Protein AF-0000000084586071 (afdb_homodimer)

Sequence (370 aa):
MITDKKERVIEAAALSFSQFGFKATTMASVAKIAKVAKGTIYTFFDSKESLFSTILERTMRQLQQAADTAIQEEAAFHENIQAMLDAILGFRENHQLLIKMGQEAKELGTAEVLEILTQVERQILDYIKSVIMKEKAKGIDTKHDPELLAFLVYKTYIALISDWERQHEPLPKETISEIIRAQIQMITDKKERVIEAAALSFSQFGFKATTMASVAKIAKVAKGTIYTFFDSKESLFSTILERTMRQLQQAADTAIQEEAAFHENIQAMLDAILGFRENHQLLIKMGQEAKELGTAEVLEILTQVERQILDYIKSVIMKEKAKGIDTKHDPELLAFLVYKTYIALISDWERQHEPLPKETISEIIRAQIQ

pLDDT: mean 92.89, std 6.73, range [46.28, 97.88]

Structure (mmCIF, N/CA/C/O backbone):
data_AF-0000000084586071-model_v1
#
loop_
_entity.id
_entity.type
_entity.pdbx_description
1 polymer 'DNA-binding transcriptional regulator, AcrR family'
#
loop_
_atom_site.group_PDB
_atom_site.id
_atom_site.type_symbol
_atom_site.label_atom_id
_atom_site.label_alt_id
_atom_site.label_comp_id
_atom_site.label_asym_id
_atom_site.label_entity_id
_atom_site.label_seq_id
_atom_site.pdbx_PDB_ins_code
_atom_site.Cartn_x
_atom_site.Cartn_y
_atom_site.Cartn_z
_atom_site.occupancy
_atom_site.B_iso_or_equiv
_atom_site.auth_seq_id
_atom_site.auth_comp_id
_atom_site.auth_asym_id
_atom_site.auth_atom_id
_atom_site.pdbx_PDB_model_num
ATOM 1 N N . MET A 1 1 ? 9.141 41.75 15.289 1 46.44 1 MET A N 1
ATOM 2 C CA . MET A 1 1 ? 10.539 41.562 14.914 1 46.44 1 MET A CA 1
ATOM 3 C C . MET A 1 1 ? 10.938 40.094 15.07 1 46.44 1 MET A C 1
ATOM 5 O O . MET A 1 1 ? 11.5 39.5 14.156 1 46.44 1 MET A O 1
ATOM 9 N N . ILE A 1 2 ? 10.898 39.469 16.359 1 49.47 2 ILE A N 1
ATOM 10 C CA . ILE A 1 2 ? 11.25 38.125 16.766 1 49.47 2 ILE A CA 1
ATOM 11 C C . ILE A 1 2 ? 10.305 37.125 16.109 1 49.47 2 ILE A C 1
ATOM 13 O O . ILE A 1 2 ? 10.742 36.094 15.586 1 49.47 2 ILE A O 1
ATOM 17 N N . THR A 1 3 ? 9.031 37.469 16.062 1 62.53 3 THR A N 1
ATOM 18 C CA . THR A 1 3 ? 7.98 36.656 15.461 1 62.53 3 THR A CA 1
ATOM 19 C C . THR A 1 3 ? 8.211 36.5 13.961 1 62.53 3 THR A C 1
ATOM 21 O O . THR A 1 3 ? 8.031 35.438 13.398 1 62.53 3 THR A O 1
ATOM 24 N N . ASP A 1 4 ? 9.039 37.406 13.539 1 84.56 4 ASP A N 1
ATOM 25 C CA . ASP A 1 4 ? 9.297 37.469 12.109 1 84.56 4 ASP A CA 1
ATOM 26 C C . ASP A 1 4 ? 10.43 36.531 11.695 1 84.56 4 ASP A C 1
ATOM 28 O O . ASP A 1 4 ? 10.32 35.844 10.688 1 84.56 4 ASP A O 1
ATOM 32 N N . LYS A 1 5 ? 11.43 36.406 12.766 1 90.94 5 LYS A N 1
ATOM 33 C CA . LYS A 1 5 ? 12.578 35.562 12.453 1 90.94 5 LYS A CA 1
ATOM 34 C C . LYS A 1 5 ? 12.211 34.062 12.523 1 90.94 5 LYS A C 1
ATOM 36 O O . LYS A 1 5 ? 12.633 33.281 11.68 1 90.94 5 LYS A O 1
ATOM 41 N N . LYS A 1 6 ? 11.391 33.812 13.562 1 94.75 6 LYS A N 1
ATOM 42 C CA . LYS A 1 6 ? 10.953 32.438 13.727 1 94.75 6 LYS A CA 1
ATOM 43 C C . LYS A 1 6 ? 10.188 31.938 12.508 1 94.75 6 LYS A C 1
ATOM 45 O O . LYS A 1 6 ? 10.422 30.828 12.016 1 94.75 6 LYS A O 1
ATOM 50 N N . GLU A 1 7 ? 9.336 32.781 12.07 1 95.69 7 GLU A N 1
ATOM 51 C CA . GLU A 1 7 ? 8.531 32.438 10.898 1 95.69 7 GLU A CA 1
ATOM 52 C C . GLU A 1 7 ? 9.398 32.281 9.656 1 95.69 7 GLU A C 1
ATOM 54 O O . GLU A 1 7 ? 9.164 31.422 8.82 1 95.69 7 GLU A O 1
ATOM 59 N N . ARG A 1 8 ? 10.375 33.125 9.539 1 95 8 ARG A N 1
ATOM 60 C CA . ARG A 1 8 ? 11.305 33.031 8.414 1 95 8 ARG A CA 1
ATOM 61 C C . ARG A 1 8 ? 12.055 31.703 8.438 1 95 8 ARG A C 1
ATOM 63 O O . ARG A 1 8 ? 12.281 31.094 7.391 1 95 8 ARG A O 1
ATOM 70 N N . VAL A 1 9 ? 12.445 31.344 9.641 1 96.56 9 VAL A N 1
ATOM 71 C CA . VAL A 1 9 ? 13.148 30.078 9.805 1 96.56 9 VAL A CA 1
ATOM 72 C C . VAL A 1 9 ? 12.234 28.922 9.398 1 96.56 9 VAL A C 1
ATOM 74 O O . VAL A 1 9 ? 12.648 28.016 8.664 1 96.56 9 VAL A O 1
ATOM 77 N N . ILE A 1 10 ? 11.016 29 9.844 1 97.12 10 ILE A N 1
ATOM 78 C CA . ILE A 1 10 ? 10.055 27.938 9.555 1 97.12 10 ILE A CA 1
ATOM 79 C C . ILE A 1 10 ? 9.812 27.859 8.047 1 97.12 10 ILE A C 1
ATOM 81 O O . ILE A 1 10 ? 9.828 26.766 7.473 1 97.12 10 ILE A O 1
ATOM 85 N N . GLU A 1 11 ? 9.664 28.953 7.402 1 96.62 11 GLU A N 1
ATOM 86 C CA . GLU A 1 11 ? 9.406 29 5.965 1 96.62 11 GLU A CA 1
ATOM 87 C C . GLU A 1 11 ? 10.609 28.484 5.176 1 96.62 11 GLU A C 1
ATOM 89 O O . GLU A 1 11 ? 10.445 27.734 4.207 1 96.62 11 GLU A O 1
ATOM 94 N N . ALA A 1 12 ? 11.758 28.891 5.582 1 96.81 12 ALA A N 1
ATOM 95 C CA . ALA A 1 12 ? 12.984 28.422 4.934 1 96.81 12 ALA A CA 1
ATOM 96 C C . ALA A 1 12 ? 13.156 26.922 5.086 1 96.81 12 ALA A C 1
ATOM 98 O O . ALA A 1 12 ? 13.539 26.234 4.137 1 96.81 12 ALA A O 1
ATOM 99 N N . ALA A 1 13 ? 12.906 26.453 6.273 1 97.75 13 ALA A N 1
ATOM 100 C CA . ALA A 1 13 ? 13.023 25.016 6.539 1 97.75 13 ALA A CA 1
ATOM 101 C C . ALA A 1 13 ? 12.008 24.219 5.723 1 97.75 13 ALA A C 1
ATOM 103 O O . ALA A 1 13 ? 12.344 23.172 5.16 1 97.75 13 ALA A O 1
ATOM 104 N N . ALA A 1 14 ? 10.773 24.719 5.699 1 97.44 14 ALA A N 1
ATOM 105 C CA . ALA A 1 14 ? 9.734 24.047 4.914 1 97.44 14 ALA A CA 1
ATOM 106 C C . ALA A 1 14 ? 10.156 23.922 3.453 1 97.44 14 ALA A C 1
ATOM 108 O O . ALA A 1 14 ? 9.969 22.859 2.844 1 97.44 14 ALA A O 1
ATOM 109 N N . LEU A 1 15 ? 10.727 24.938 2.945 1 96.56 15 LEU A N 1
ATOM 110 C CA . LEU A 1 15 ? 11.234 24.922 1.576 1 96.56 15 LEU A CA 1
ATOM 111 C C . LEU A 1 15 ? 12.352 23.891 1.42 1 96.56 15 LEU A C 1
ATOM 113 O O . LEU A 1 15 ? 12.344 23.094 0.474 1 96.56 15 LEU A O 1
ATOM 117 N N . SER A 1 16 ? 13.266 23.906 2.316 1 97.31 16 SER A N 1
ATOM 118 C CA . SER A 1 16 ? 14.414 23 2.258 1 97.31 16 SER A CA 1
ATOM 119 C C . SER A 1 16 ? 13.969 21.547 2.34 1 97.31 16 SER A C 1
ATOM 121 O O . SER A 1 16 ? 14.359 20.719 1.512 1 97.31 16 SER A O 1
ATOM 123 N N . PHE A 1 17 ? 13.086 21.234 3.279 1 97.38 17 PHE A N 1
ATOM 124 C CA . PHE A 1 17 ? 12.57 19.875 3.439 1 97.38 17 PHE A CA 1
ATOM 125 C C . PHE A 1 17 ? 11.812 19.438 2.193 1 97.38 17 PHE A C 1
ATOM 127 O O . PHE A 1 17 ? 11.891 18.266 1.795 1 97.38 17 PHE A O 1
ATOM 134 N N . SER A 1 18 ? 11.117 20.344 1.614 1 96.88 18 SER A N 1
ATOM 135 C CA . SER A 1 18 ? 10.305 20 0.444 1 96.88 18 SER A CA 1
ATOM 136 C C . SER A 1 18 ? 11.18 19.797 -0.788 1 96.88 18 SER A C 1
ATOM 138 O O . SER A 1 18 ? 10.836 19.016 -1.675 1 96.88 18 SER A O 1
ATOM 140 N N . GLN A 1 19 ? 12.297 20.391 -0.814 1 95.25 19 GLN A N 1
ATOM 141 C CA . GLN A 1 19 ? 13.164 20.344 -1.988 1 95.25 19 GLN A CA 1
ATOM 142 C C . GLN A 1 19 ? 14.203 19.234 -1.852 1 95.25 19 GLN A C 1
ATOM 144 O O . GLN A 1 19 ? 14.461 18.5 -2.807 1 95.25 19 GLN A O 1
ATOM 149 N N . PHE A 1 20 ? 14.711 19.094 -0.642 1 94.81 20 PHE A N 1
ATOM 150 C CA . PHE A 1 20 ? 15.891 18.25 -0.506 1 94.81 20 PHE A CA 1
ATOM 151 C C . PHE A 1 20 ? 15.578 17.016 0.35 1 94.81 20 PHE A C 1
ATOM 153 O O . PHE A 1 20 ? 16.344 16.062 0.361 1 94.81 20 PHE A O 1
ATOM 160 N N . GLY A 1 21 ? 14.484 17.109 1.02 1 95.69 21 GLY A N 1
ATOM 161 C CA . GLY A 1 21 ? 14.148 16 1.892 1 95.69 21 GLY A CA 1
ATOM 162 C C . GLY A 1 21 ? 14.633 16.188 3.316 1 95.69 21 GLY A C 1
ATOM 163 O O . GLY A 1 21 ? 15.328 17.156 3.615 1 95.69 21 GLY A O 1
ATOM 164 N N . PHE A 1 22 ? 14.258 15.289 4.16 1 95.94 22 PHE A N 1
ATOM 165 C CA . PHE A 1 22 ? 14.594 15.367 5.578 1 95.94 22 PHE A CA 1
ATOM 166 C C . PHE A 1 22 ? 16.078 15.133 5.793 1 95.94 22 PHE A C 1
ATOM 168 O O . PHE A 1 22 ? 16.734 15.875 6.531 1 95.94 22 PHE A O 1
ATOM 175 N N . LYS A 1 23 ? 16.594 14.102 5.195 1 93.94 23 LYS A N 1
ATOM 176 C CA . LYS A 1 23 ? 17.969 13.688 5.43 1 93.94 23 LYS A CA 1
ATOM 177 C C . LYS A 1 23 ? 18.953 14.758 4.953 1 93.94 23 LYS A C 1
ATOM 179 O O . LYS A 1 23 ? 19.891 15.102 5.668 1 93.94 23 LYS A O 1
ATOM 184 N N . ALA A 1 24 ? 18.75 15.281 3.828 1 94.75 24 ALA A N 1
ATOM 185 C CA . ALA A 1 24 ? 19.719 16.188 3.189 1 94.75 24 ALA A CA 1
ATOM 186 C C . ALA A 1 24 ? 19.625 17.594 3.781 1 94.75 24 ALA A C 1
ATOM 188 O O . ALA A 1 24 ? 20.562 18.375 3.648 1 94.75 24 ALA A O 1
ATOM 189 N N . THR A 1 25 ? 18.562 17.875 4.359 1 97 25 THR A N 1
ATOM 190 C CA . THR A 1 25 ? 18.406 19.203 4.953 1 97 25 THR A CA 1
ATOM 191 C C . THR A 1 25 ? 19.188 19.312 6.254 1 97 25 THR A C 1
ATOM 193 O O . THR A 1 25 ? 19.172 18.391 7.074 1 97 25 THR A O 1
ATOM 196 N N . THR A 1 26 ? 19.906 20.438 6.434 1 96.06 26 THR A N 1
ATOM 197 C CA . THR A 1 26 ? 20.656 20.703 7.66 1 96.06 26 THR A CA 1
ATOM 198 C C . THR A 1 26 ? 20.25 22.031 8.273 1 96.06 26 THR A C 1
ATOM 200 O O . THR A 1 26 ? 19.75 22.922 7.57 1 96.06 26 THR A O 1
ATOM 203 N N . MET A 1 27 ? 20.562 22.141 9.578 1 96.69 27 MET A N 1
ATOM 204 C CA . MET A 1 27 ? 20.281 23.406 10.25 1 96.69 27 MET A CA 1
ATOM 205 C C . MET A 1 27 ? 21.109 24.531 9.656 1 96.69 27 MET A C 1
ATOM 207 O O . MET A 1 27 ? 20.641 25.672 9.547 1 96.69 27 MET A O 1
ATOM 211 N N . ALA A 1 28 ? 22.297 24.234 9.234 1 95.75 28 ALA A N 1
ATOM 212 C CA . ALA A 1 28 ? 23.188 25.219 8.625 1 95.75 28 ALA A CA 1
ATOM 213 C C . ALA A 1 28 ? 22.609 25.734 7.312 1 95.75 28 ALA A C 1
ATOM 215 O O . ALA A 1 28 ? 22.594 26.938 7.062 1 95.75 28 ALA A O 1
ATOM 216 N N . SER A 1 29 ? 22.109 24.859 6.496 1 95.88 29 SER A N 1
ATOM 217 C CA . SER A 1 29 ? 21.531 25.25 5.215 1 95.88 29 SER A CA 1
ATOM 218 C C . SER A 1 29 ? 20.266 26.078 5.402 1 95.88 29 SER A C 1
ATOM 220 O O . SER A 1 29 ? 20.016 27.031 4.66 1 95.88 29 SER A O 1
ATOM 222 N N . VAL A 1 30 ? 19.469 25.703 6.379 1 97.38 30 VAL A N 1
ATOM 223 C CA . VAL A 1 30 ? 18.25 26.422 6.684 1 97.38 30 VAL A CA 1
ATOM 224 C C . VAL A 1 30 ? 18.578 27.844 7.137 1 97.38 30 VAL A C 1
ATOM 226 O O . VAL A 1 30 ? 17.938 28.797 6.719 1 97.38 30 VAL A O 1
ATOM 229 N N . ALA A 1 31 ? 19.594 27.938 7.945 1 96.31 31 ALA A N 1
ATOM 230 C CA . ALA A 1 31 ? 20.031 29.25 8.422 1 96.31 31 ALA A CA 1
ATOM 231 C C . ALA A 1 31 ? 20.422 30.156 7.25 1 96.31 31 ALA A C 1
ATOM 233 O O . ALA A 1 31 ? 20.047 31.328 7.211 1 96.31 31 ALA A O 1
ATOM 234 N N . LYS A 1 32 ? 21.109 29.594 6.34 1 95.88 32 LYS A N 1
ATOM 235 C CA . LYS A 1 32 ? 21.547 30.328 5.156 1 95.88 32 LYS A CA 1
ATOM 236 C C . LYS A 1 32 ? 20.359 30.812 4.332 1 95.88 32 LYS A C 1
ATOM 238 O O . LYS A 1 32 ? 20.297 31.984 3.945 1 95.88 32 LYS A O 1
ATOM 243 N N . ILE A 1 33 ? 19.391 30 4.145 1 94.75 33 ILE A N 1
ATOM 244 C CA . ILE A 1 33 ? 18.219 30.328 3.34 1 94.75 33 ILE A CA 1
ATOM 245 C C . ILE A 1 33 ? 17.391 31.391 4.047 1 94.75 33 ILE A C 1
ATOM 247 O O . ILE A 1 33 ? 16.844 32.281 3.4 1 94.75 33 ILE A O 1
ATOM 251 N N . ALA A 1 34 ? 17.297 31.25 5.352 1 95.5 34 ALA A N 1
ATOM 252 C CA . ALA A 1 34 ? 16.5 32.156 6.156 1 95.5 34 ALA A CA 1
ATOM 253 C C . ALA A 1 34 ? 17.234 33.469 6.395 1 95.5 34 ALA A C 1
ATOM 255 O O . ALA A 1 34 ? 16.672 34.438 6.938 1 95.5 34 ALA A O 1
ATOM 256 N N . LYS A 1 35 ? 18.516 33.5 6.051 1 94.62 35 LYS A N 1
ATOM 257 C CA . LYS A 1 35 ? 19.359 34.688 6.242 1 94.62 35 LYS A CA 1
ATOM 258 C C . LYS A 1 35 ? 19.453 35.062 7.719 1 94.62 35 LYS A C 1
ATOM 260 O O . LYS A 1 35 ? 19.266 36.219 8.078 1 94.62 35 LYS A O 1
ATOM 265 N N . VAL A 1 36 ? 19.672 34.062 8.539 1 94.38 36 VAL A N 1
ATOM 266 C CA . VAL A 1 36 ? 19.922 34.25 9.969 1 94.38 36 VAL A CA 1
ATOM 267 C C . VAL A 1 36 ? 21.172 33.5 10.383 1 94.38 36 VAL A C 1
ATOM 269 O O . VAL A 1 36 ? 21.672 32.625 9.648 1 94.38 36 VAL A O 1
ATOM 272 N N . ALA A 1 37 ? 21.703 33.938 11.547 1 92 37 ALA A N 1
ATOM 273 C CA . ALA A 1 37 ? 22.828 33.188 12.109 1 92 37 ALA A CA 1
ATOM 274 C C . ALA A 1 37 ? 22.391 31.797 12.586 1 92 37 ALA A C 1
ATOM 276 O O . ALA A 1 37 ? 21.25 31.625 13.031 1 92 37 ALA A O 1
ATOM 277 N N . LYS A 1 38 ? 23.281 30.844 12.477 1 91.5 38 LYS A N 1
ATOM 278 C CA . LYS A 1 38 ? 23 29.484 12.922 1 91.5 38 LYS A CA 1
ATOM 279 C C . LYS A 1 38 ? 22.531 29.469 14.375 1 91.5 38 LYS A C 1
ATOM 281 O O . LYS A 1 38 ? 21.594 28.75 14.719 1 91.5 38 LYS A O 1
ATOM 286 N N . GLY A 1 39 ? 23.156 30.234 15.219 1 92.62 39 GLY A N 1
ATOM 287 C CA . GLY A 1 39 ? 22.797 30.312 16.625 1 92.62 39 GLY A CA 1
ATOM 288 C C . GLY A 1 39 ? 21.375 30.781 16.844 1 92.62 39 GLY A C 1
ATOM 289 O O . GLY A 1 39 ? 20.719 30.328 17.797 1 92.62 39 GLY A O 1
ATOM 290 N N . THR A 1 40 ? 20.938 31.594 15.953 1 92.62 40 THR A N 1
ATOM 291 C CA . THR A 1 40 ? 19.578 32.125 16.047 1 92.62 40 THR A CA 1
ATOM 292 C C . THR A 1 40 ? 18.547 31.016 15.875 1 92.62 40 THR A C 1
ATOM 294 O O . THR A 1 40 ? 17.547 30.984 16.594 1 92.62 40 THR A O 1
ATOM 297 N N . ILE A 1 41 ? 18.734 30.062 14.953 1 94.5 41 ILE A N 1
ATOM 298 C CA . ILE A 1 41 ? 17.812 28.969 14.734 1 94.5 41 ILE A CA 1
ATOM 299 C C . ILE A 1 41 ? 17.672 28.141 16.016 1 94.5 41 ILE A C 1
ATOM 301 O O . ILE A 1 41 ? 16.578 27.734 16.375 1 94.5 41 ILE A O 1
ATOM 305 N N . TYR A 1 42 ? 18.766 28.031 16.734 1 94.62 42 TYR A N 1
ATOM 306 C CA . TYR A 1 42 ? 18.812 27.156 17.906 1 94.62 42 TYR A CA 1
ATOM 307 C C . TYR A 1 42 ? 18.125 27.828 19.094 1 94.62 42 TYR A C 1
ATOM 309 O O . TYR A 1 42 ? 17.828 27.156 20.094 1 94.62 42 TYR A O 1
ATOM 317 N N . THR A 1 43 ? 17.906 29.109 19.016 1 94.69 43 THR A N 1
ATOM 318 C CA . THR A 1 43 ? 17.125 29.781 20.047 1 94.69 43 THR A CA 1
ATOM 319 C C . THR A 1 43 ? 15.648 29.375 19.953 1 94.69 43 THR A C 1
ATOM 321 O O . THR A 1 43 ? 14.914 29.453 20.938 1 94.69 43 THR A O 1
ATOM 324 N N . PHE A 1 44 ? 15.242 28.953 18.75 1 94.94 44 PHE A N 1
ATOM 325 C CA . PHE A 1 44 ? 13.844 28.609 18.531 1 94.94 44 PHE A CA 1
ATOM 326 C C . PHE A 1 44 ? 13.648 27.094 18.531 1 94.94 44 PHE A C 1
ATOM 328 O O . PHE A 1 44 ? 12.633 26.594 19.016 1 94.94 44 PHE A O 1
ATOM 335 N N . PHE A 1 45 ? 14.656 26.391 17.906 1 96.56 45 PHE A N 1
ATOM 336 C CA . PHE A 1 45 ? 14.547 24.953 17.719 1 96.56 45 PHE A CA 1
ATOM 337 C C . PHE A 1 45 ? 15.828 24.25 18.141 1 96.56 45 PHE A C 1
ATOM 339 O O . PHE A 1 45 ? 16.906 24.562 17.641 1 96.56 45 PHE A O 1
ATOM 346 N N . ASP A 1 46 ? 15.656 23.219 18.891 1 94.56 46 ASP A N 1
ATOM 347 C CA . ASP A 1 46 ? 16.812 22.547 19.469 1 94.56 46 ASP A CA 1
ATOM 348 C C . ASP A 1 46 ? 17.422 21.547 18.484 1 94.56 46 ASP A C 1
ATOM 350 O O . ASP A 1 46 ? 18.562 21.125 18.656 1 94.56 46 ASP A O 1
ATOM 354 N N . SER A 1 47 ? 16.594 21.219 17.531 1 95.62 47 SER A N 1
ATOM 355 C CA . SER A 1 47 ? 17.062 20.203 16.609 1 95.62 47 SER A CA 1
ATOM 356 C C . SER A 1 47 ? 16.328 20.281 15.273 1 95.62 47 SER A C 1
ATOM 358 O O . SER A 1 47 ? 15.281 20.922 15.18 1 95.62 47 SER A O 1
ATOM 360 N N . LYS A 1 48 ? 16.875 19.641 14.305 1 95.81 48 LYS A N 1
ATOM 361 C CA . LYS A 1 48 ? 16.234 19.5 13 1 95.81 48 LYS A CA 1
ATOM 362 C C . LYS A 1 48 ? 14.867 18.828 13.133 1 95.81 48 LYS A C 1
ATOM 364 O O . LYS A 1 48 ? 13.906 19.219 12.477 1 95.81 48 LYS A O 1
ATOM 369 N N . GLU A 1 49 ? 14.781 17.906 14.078 1 95.94 49 GLU A N 1
ATOM 370 C CA . GLU A 1 49 ? 13.562 17.141 14.297 1 95.94 49 GLU A CA 1
ATOM 371 C C . GLU A 1 49 ? 12.453 18.016 14.867 1 95.94 49 GLU A C 1
ATOM 373 O O . GLU A 1 49 ? 11.297 17.906 14.445 1 95.94 49 GLU A O 1
ATOM 378 N N . SER A 1 50 ? 12.82 18.781 15.766 1 96.75 50 SER A N 1
ATOM 379 C CA . SER A 1 50 ? 11.828 19.672 16.359 1 96.75 50 SER A CA 1
ATOM 380 C C . SER A 1 50 ? 11.312 20.688 15.328 1 96.75 50 SER A C 1
ATOM 382 O O . SER A 1 50 ? 10.117 21 15.297 1 96.75 50 SER A O 1
ATOM 384 N N . LEU A 1 51 ? 12.281 21.219 14.57 1 97.19 51 LEU A N 1
ATOM 385 C CA . LEU A 1 51 ? 11.914 22.141 13.492 1 97.19 51 LEU A CA 1
ATOM 386 C C . LEU A 1 51 ? 11 21.438 12.484 1 97.19 51 LEU A C 1
ATOM 388 O O . LEU A 1 51 ? 9.953 21.984 12.109 1 97.19 51 LEU A O 1
ATOM 392 N N . PHE A 1 52 ? 11.289 20.266 12.148 1 97.69 52 PHE A N 1
ATOM 393 C CA . PHE A 1 52 ? 10.492 19.5 11.211 1 97.69 52 PHE A CA 1
ATOM 394 C C . PHE A 1 52 ? 9.102 19.234 11.773 1 97.69 52 PHE A C 1
ATOM 396 O O . PHE A 1 52 ? 8.102 19.359 11.062 1 97.69 52 PHE A O 1
ATOM 403 N N . SER A 1 53 ? 9.062 18.828 12.977 1 97.06 53 SER A N 1
ATOM 404 C CA . SER A 1 53 ? 7.789 18.516 13.633 1 97.06 53 SER A CA 1
ATOM 405 C C . SER A 1 53 ? 6.84 19.719 13.578 1 97.06 53 SER A C 1
ATOM 407 O O . SER A 1 53 ? 5.637 19.547 13.375 1 97.06 53 SER A O 1
ATOM 409 N N . THR A 1 54 ? 7.402 20.828 13.75 1 97.38 54 THR A N 1
ATOM 410 C CA . THR A 1 54 ? 6.602 22.047 13.695 1 97.38 54 THR A CA 1
ATOM 411 C C . THR A 1 54 ? 6.016 22.234 12.297 1 97.38 54 THR A C 1
ATOM 413 O O . THR A 1 54 ? 4.836 22.562 12.148 1 97.38 54 THR A O 1
ATOM 416 N N . ILE A 1 55 ? 6.781 22.031 11.328 1 97.56 55 ILE A N 1
ATOM 417 C CA . ILE A 1 55 ? 6.352 22.172 9.938 1 97.56 55 ILE A CA 1
ATOM 418 C C . ILE A 1 55 ? 5.309 21.109 9.609 1 97.56 55 ILE A C 1
ATOM 420 O O . ILE A 1 55 ? 4.297 21.406 8.969 1 97.56 55 ILE A O 1
ATOM 424 N N . LEU A 1 56 ? 5.555 19.922 10.055 1 97.5 56 LEU A N 1
ATOM 425 C CA . LEU A 1 56 ? 4.621 18.828 9.82 1 97.5 56 LEU A CA 1
ATOM 426 C C . LEU A 1 56 ? 3.273 19.125 10.477 1 97.5 56 LEU A C 1
ATOM 428 O O . LEU A 1 56 ? 2.223 18.859 9.883 1 97.5 56 LEU A O 1
ATOM 432 N N . GLU A 1 57 ? 3.32 19.609 11.656 1 97.31 57 GLU A N 1
ATOM 433 C CA . GLU A 1 57 ? 2.088 19.938 12.367 1 97.31 57 GLU A CA 1
ATOM 434 C C . GLU A 1 57 ? 1.274 20.984 11.602 1 97.31 57 GLU A C 1
ATOM 436 O O . GLU A 1 57 ? 0.053 20.859 11.492 1 97.31 57 GLU A O 1
ATOM 441 N N . ARG A 1 58 ? 1.941 21.938 11.117 1 97.06 58 ARG A N 1
ATOM 442 C CA . ARG A 1 58 ? 1.275 22.969 10.312 1 97.06 58 ARG A CA 1
ATOM 443 C C . ARG A 1 58 ? 0.672 22.359 9.055 1 97.06 58 ARG A C 1
ATOM 445 O O . ARG A 1 58 ? -0.455 22.688 8.68 1 97.06 58 ARG A O 1
ATOM 452 N N . THR A 1 59 ? 1.406 21.516 8.422 1 97.69 59 THR A N 1
ATOM 453 C CA . THR A 1 59 ? 0.949 20.828 7.219 1 97.69 59 THR A CA 1
ATOM 454 C C . THR A 1 59 ? -0.302 20 7.504 1 97.69 59 THR A C 1
ATOM 456 O O . THR A 1 59 ? -1.271 20.047 6.746 1 97.69 59 THR A O 1
ATOM 459 N N . MET A 1 60 ? -0.344 19.281 8.641 1 97.88 60 MET A N 1
ATOM 460 C CA . MET A 1 60 ? -1.479 18.453 9.008 1 97.88 60 MET A CA 1
ATOM 461 C C . MET A 1 60 ? -2.707 19.297 9.32 1 97.88 60 MET A C 1
ATOM 463 O O . MET A 1 60 ? -3.836 18.891 9.039 1 97.88 60 MET A O 1
ATOM 467 N N . ARG A 1 61 ? -2.455 20.406 9.867 1 97.69 61 ARG A N 1
ATOM 468 C CA . ARG A 1 61 ? -3.562 21.328 10.117 1 97.69 61 ARG A CA 1
ATOM 469 C C . ARG A 1 61 ? -4.18 21.812 8.812 1 97.69 61 ARG A C 1
ATOM 471 O O . ARG A 1 61 ? -5.402 21.906 8.688 1 97.69 61 ARG A O 1
ATOM 478 N N . GLN A 1 62 ? -3.338 22.109 7.883 1 97.75 62 GLN A N 1
ATOM 479 C CA . GLN A 1 62 ? -3.818 22.516 6.57 1 97.75 62 GLN A CA 1
ATOM 480 C C . GLN A 1 62 ? -4.609 21.391 5.898 1 97.75 62 GLN A C 1
ATOM 482 O O . GLN A 1 62 ? -5.633 21.656 5.262 1 97.75 62 GLN A O 1
ATOM 487 N N . LEU A 1 63 ? -4.141 20.219 6.039 1 97.88 63 LEU A N 1
ATOM 488 C CA . LEU A 1 63 ? -4.836 19.047 5.496 1 97.88 63 LEU A CA 1
ATOM 489 C C . LEU A 1 63 ? -6.223 18.922 6.117 1 97.88 63 LEU A C 1
ATOM 491 O O . LEU A 1 63 ? -7.211 18.734 5.398 1 97.88 63 LEU A O 1
ATOM 495 N N . GLN A 1 64 ? -6.281 19.031 7.41 1 97.75 64 GLN A N 1
ATOM 496 C CA . GLN A 1 64 ? -7.551 18.906 8.117 1 97.75 64 GLN A CA 1
ATOM 497 C C . GLN A 1 64 ? -8.516 20.016 7.699 1 97.75 64 GLN A C 1
ATOM 499 O O . GLN A 1 64 ? -9.711 19.766 7.523 1 97.75 64 GLN A O 1
ATOM 504 N N . GLN A 1 65 ? -7.949 21.156 7.531 1 97.5 65 GLN A N 1
ATOM 505 C CA . GLN A 1 65 ? -8.773 22.281 7.105 1 97.5 65 GLN A CA 1
ATOM 506 C C . GLN A 1 65 ? -9.352 22.047 5.715 1 97.5 65 GLN A C 1
ATOM 508 O O . GLN A 1 65 ? -10.531 22.328 5.469 1 97.5 65 GLN A O 1
ATOM 513 N N . ALA A 1 66 ? -8.531 21.562 4.848 1 97.12 66 ALA A N 1
ATOM 514 C CA . ALA A 1 66 ? -9 21.219 3.504 1 97.12 66 ALA A CA 1
ATOM 515 C C . ALA A 1 66 ? -10.109 20.188 3.555 1 97.12 66 ALA A C 1
ATOM 517 O O . ALA A 1 66 ? -11.109 20.297 2.84 1 97.12 66 ALA A O 1
ATOM 518 N N . ALA A 1 67 ? -10.008 19.203 4.402 1 97.31 67 ALA A N 1
ATOM 519 C CA . ALA A 1 67 ? -10.992 18.141 4.562 1 97.31 67 ALA A CA 1
ATOM 520 C C . ALA A 1 67 ? -12.281 18.672 5.176 1 97.31 67 ALA A C 1
ATOM 522 O O . ALA A 1 67 ? -13.375 18.344 4.719 1 97.31 67 ALA A O 1
ATOM 523 N N . ASP A 1 68 ? -12.125 19.547 6.145 1 96.06 68 ASP A N 1
ATOM 524 C CA . ASP A 1 68 ? -13.281 20.156 6.797 1 96.06 68 ASP A CA 1
ATOM 525 C C . ASP A 1 68 ? -14.125 20.953 5.801 1 96.06 68 ASP A C 1
ATOM 527 O O . ASP A 1 68 ? -15.352 20.906 5.855 1 96.06 68 ASP A O 1
ATOM 531 N N . THR A 1 69 ? -13.43 21.609 4.961 1 96.44 69 THR A N 1
ATOM 532 C CA . THR A 1 69 ? -14.094 22.484 4.008 1 96.44 69 THR A CA 1
ATOM 533 C C . THR A 1 69 ? -14.891 21.672 2.99 1 96.44 69 THR A C 1
ATOM 535 O O . THR A 1 69 ? -15.859 22.172 2.412 1 96.44 69 THR A O 1
ATOM 538 N N . ALA A 1 70 ? -14.516 20.438 2.818 1 95.88 70 ALA A N 1
ATOM 539 C CA . ALA A 1 70 ? -15.164 19.578 1.835 1 95.88 70 ALA A CA 1
ATOM 540 C C . ALA A 1 70 ? -16.453 18.984 2.396 1 95.88 70 ALA A C 1
ATOM 542 O O . ALA A 1 70 ? -17.297 18.5 1.644 1 95.88 70 ALA A O 1
ATOM 543 N N . ILE A 1 71 ? -16.625 18.891 3.697 1 93.81 71 ILE A N 1
ATOM 544 C CA . ILE A 1 71 ? -17.781 18.297 4.367 1 93.81 71 ILE A CA 1
ATOM 545 C C . ILE A 1 71 ? -18.953 19.281 4.359 1 93.81 71 ILE A C 1
ATOM 547 O O . ILE A 1 71 ? -18.781 20.469 4.637 1 93.81 71 ILE A O 1
ATOM 551 N N . GLN A 1 72 ? -20.109 18.766 3.996 1 92.25 72 GLN A N 1
ATOM 552 C CA . GLN A 1 72 ? -21.328 19.562 3.975 1 92.25 72 GLN A CA 1
ATOM 553 C C . GLN A 1 72 ? -22.328 19.078 5.031 1 92.25 72 GLN A C 1
ATOM 555 O O . GLN A 1 72 ? -22.656 17.891 5.082 1 92.25 72 GLN A O 1
ATOM 560 N N . GLU A 1 73 ? -22.859 19.938 5.766 1 85.81 73 GLU A N 1
ATOM 561 C CA . GLU A 1 73 ? -23.734 19.641 6.895 1 85.81 73 GLU A CA 1
ATOM 562 C C . GLU A 1 73 ? -24.984 18.906 6.434 1 85.81 73 GLU A C 1
ATOM 564 O O . GLU A 1 73 ? -25.438 17.969 7.102 1 85.81 73 GLU A O 1
ATOM 569 N N . GLU A 1 74 ? -25.531 19.172 5.266 1 89.38 74 GLU A N 1
ATOM 570 C CA . GLU A 1 74 ? -26.797 18.625 4.832 1 89.38 74 GLU A CA 1
ATOM 571 C C . GLU A 1 74 ? -26.609 17.375 3.98 1 89.38 74 GLU A C 1
ATOM 573 O O . GLU A 1 74 ? -27.578 16.703 3.605 1 89.38 74 GLU A O 1
ATOM 578 N N . ALA A 1 75 ? -25.375 16.984 3.748 1 90.69 75 ALA A N 1
ATOM 579 C CA . ALA A 1 75 ? -25.109 15.82 2.906 1 90.69 75 ALA A CA 1
ATOM 580 C C . ALA A 1 75 ? -25.172 14.531 3.721 1 90.69 75 ALA A C 1
ATOM 582 O O . ALA A 1 75 ? -25.031 14.555 4.945 1 90.69 75 ALA A O 1
ATOM 583 N N . ALA A 1 76 ? -25.5 13.43 2.979 1 90.38 76 ALA A N 1
ATOM 584 C CA . ALA A 1 76 ? -25.5 12.117 3.619 1 90.38 76 ALA A CA 1
ATOM 585 C C . ALA A 1 76 ? -24.109 11.766 4.148 1 90.38 76 ALA A C 1
ATOM 587 O O . ALA A 1 76 ? -23.109 12.242 3.635 1 90.38 76 ALA A O 1
ATOM 588 N N . PHE A 1 77 ? -23.969 10.961 5.172 1 91.25 77 PHE A N 1
ATOM 589 C CA . PHE A 1 77 ? -22.734 10.578 5.855 1 91.25 77 PHE A CA 1
ATOM 590 C C . PHE A 1 77 ? -21.719 10.039 4.863 1 91.25 77 PHE A C 1
ATOM 592 O O . PHE A 1 77 ? -20.562 10.477 4.855 1 91.25 77 PHE A O 1
ATOM 599 N N . HIS A 1 78 ? -22.141 9.109 4 1 91.44 78 HIS A N 1
ATOM 600 C CA . HIS A 1 78 ? -21.219 8.492 3.064 1 91.44 78 HIS A CA 1
ATOM 601 C C . HIS A 1 78 ? -20.703 9.5 2.045 1 91.44 78 HIS A C 1
ATOM 603 O O . HIS A 1 78 ? -19.562 9.406 1.588 1 91.44 78 HIS A O 1
ATOM 609 N N . GLU A 1 79 ? -21.5 10.5 1.681 1 92.94 79 GLU A N 1
ATOM 610 C CA . GLU A 1 79 ? -21.078 11.562 0.772 1 92.94 79 GLU A CA 1
ATOM 611 C C . GLU A 1 79 ? -20 12.445 1.418 1 92.94 79 GLU A C 1
ATOM 613 O O . GLU A 1 79 ? -19.031 12.828 0.767 1 92.94 79 GLU A O 1
ATOM 618 N N . ASN A 1 80 ? -20.234 12.711 2.707 1 93.69 80 ASN A N 1
ATOM 619 C CA . ASN A 1 80 ? -19.266 13.516 3.449 1 93.69 80 ASN A CA 1
ATOM 620 C C . ASN A 1 80 ? -17.938 12.773 3.619 1 93.69 80 ASN A C 1
ATOM 622 O O . ASN A 1 80 ? -16.859 13.375 3.506 1 93.69 80 ASN A O 1
ATOM 626 N N . ILE A 1 81 ? -18.016 11.539 3.873 1 94.56 81 ILE A N 1
ATOM 627 C CA . ILE A 1 81 ? -16.812 10.727 3.996 1 94.56 81 ILE A CA 1
ATOM 628 C C . ILE A 1 81 ? -16.047 10.727 2.672 1 94.56 81 ILE A C 1
ATOM 630 O O . ILE A 1 81 ? -14.836 10.938 2.648 1 94.56 81 ILE A O 1
ATOM 634 N N . GLN A 1 82 ? -16.734 10.516 1.604 1 95 82 GLN A N 1
ATOM 635 C CA . GLN A 1 82 ? -16.094 10.5 0.294 1 95 82 GLN A CA 1
ATOM 636 C C . GLN A 1 82 ? -15.453 11.852 -0.023 1 95 82 GLN A C 1
ATOM 638 O O . GLN A 1 82 ? -14.32 11.906 -0.514 1 95 82 GLN A O 1
ATOM 643 N N . ALA A 1 83 ? -16.219 12.914 0.229 1 95.88 83 ALA A N 1
ATOM 644 C CA . ALA A 1 83 ? -15.711 14.266 -0.015 1 95.88 83 ALA A CA 1
ATOM 645 C C . ALA A 1 83 ? -14.461 14.531 0.821 1 95.88 83 ALA A C 1
ATOM 647 O O . ALA A 1 83 ? -13.492 15.109 0.329 1 95.88 83 ALA A O 1
ATOM 648 N N . MET A 1 84 ? -14.547 14.164 2.051 1 97.12 84 MET A N 1
ATOM 649 C CA . MET A 1 84 ? -13.414 14.297 2.965 1 97.12 84 MET A CA 1
ATOM 650 C C . MET A 1 84 ? -12.203 13.523 2.449 1 97.12 84 MET A C 1
ATOM 652 O O . MET A 1 84 ? -11.094 14.055 2.418 1 97.12 84 MET A O 1
ATOM 656 N N . LEU A 1 85 ? -12.398 12.289 2 1 97.38 85 LEU A N 1
ATOM 657 C CA . LEU A 1 85 ? -11.32 11.453 1.481 1 97.38 85 LEU A CA 1
ATOM 658 C C . LEU A 1 85 ? -10.734 12.055 0.208 1 97.38 85 LEU A C 1
ATOM 660 O O . LEU A 1 85 ? -9.516 12.031 0.013 1 97.38 85 LEU A O 1
ATOM 664 N N . ASP A 1 86 ? -11.562 12.602 -0.636 1 96.69 86 ASP A N 1
ATOM 665 C CA . ASP A 1 86 ? -11.109 13.289 -1.842 1 96.69 86 ASP A CA 1
ATOM 666 C C . ASP A 1 86 ? -10.18 14.445 -1.495 1 96.69 86 ASP A C 1
ATOM 668 O O . ASP A 1 86 ? -9.125 14.609 -2.113 1 96.69 86 ASP A O 1
ATOM 672 N N . ALA A 1 87 ? -10.602 15.211 -0.526 1 97.12 87 ALA A N 1
ATOM 673 C CA . ALA A 1 87 ? -9.82 16.375 -0.107 1 97.12 87 ALA A CA 1
ATOM 674 C C . ALA A 1 87 ? -8.484 15.953 0.495 1 97.12 87 ALA A C 1
ATOM 676 O O . ALA A 1 87 ? -7.445 16.547 0.199 1 97.12 87 ALA A O 1
ATOM 677 N N . ILE A 1 88 ? -8.523 14.945 1.298 1 97.31 88 ILE A N 1
ATOM 678 C CA . ILE A 1 88 ? -7.32 14.445 1.955 1 97.31 88 ILE A CA 1
ATOM 679 C C . ILE A 1 88 ? -6.328 13.953 0.906 1 97.31 88 ILE A C 1
ATOM 681 O O . ILE A 1 88 ? -5.156 14.344 0.918 1 97.31 88 ILE A O 1
ATOM 685 N N . LEU A 1 89 ? -6.797 13.117 -0.011 1 94.88 89 LEU A N 1
ATOM 686 C CA . LEU A 1 89 ? -5.926 12.555 -1.041 1 94.88 89 LEU A CA 1
ATOM 687 C C . LEU A 1 89 ? -5.418 13.648 -1.976 1 94.88 89 LEU A C 1
ATOM 689 O O . LEU A 1 89 ? -4.25 13.641 -2.373 1 94.88 89 LEU A O 1
ATOM 693 N N . GLY A 1 90 ? -6.293 14.539 -2.354 1 95.19 90 GLY A N 1
ATOM 694 C CA . GLY A 1 90 ? -5.879 15.672 -3.16 1 95.19 90 GLY A CA 1
ATOM 695 C C . GLY A 1 90 ? -4.773 16.484 -2.516 1 95.19 90 GLY A C 1
ATOM 696 O O . GLY A 1 90 ? -3.814 16.875 -3.184 1 95.19 90 GLY A O 1
ATOM 697 N N . PHE A 1 91 ? -4.914 16.781 -1.276 1 96.25 91 PHE A N 1
ATOM 698 C CA . PHE A 1 91 ? -3.902 17.531 -0.541 1 96.25 91 PHE A CA 1
ATOM 699 C C . PHE A 1 91 ? -2.578 16.781 -0.526 1 96.25 91 PHE A C 1
ATOM 701 O O . PHE A 1 91 ? -1.53 17.344 -0.843 1 96.25 91 PHE A O 1
ATOM 708 N N . ARG A 1 92 ? -2.67 15.508 -0.174 1 93.38 92 ARG A N 1
ATOM 709 C CA . ARG A 1 92 ? -1.484 14.664 -0.075 1 93.38 92 ARG A CA 1
ATOM 710 C C . ARG A 1 92 ? -0.746 14.602 -1.407 1 93.38 92 ARG A C 1
ATOM 712 O O . ARG A 1 92 ? 0.487 14.609 -1.441 1 93.38 92 ARG A O 1
ATOM 719 N N . GLU A 1 93 ? -1.42 14.609 -2.496 1 92.38 93 GLU A N 1
ATOM 720 C CA . GLU A 1 93 ? -0.84 14.414 -3.82 1 92.38 93 GLU A CA 1
ATOM 721 C C . GLU A 1 93 ? -0.296 15.719 -4.383 1 92.38 93 GLU A C 1
ATOM 723 O O . GLU A 1 93 ? 0.457 15.719 -5.359 1 92.38 93 GLU A O 1
ATOM 728 N N . ASN A 1 94 ? -0.64 16.797 -3.713 1 93.44 94 ASN A N 1
ATOM 729 C CA . ASN A 1 94 ? -0.256 18.078 -4.293 1 93.44 94 ASN A CA 1
ATOM 730 C C . ASN A 1 94 ? 0.62 18.891 -3.336 1 93.44 94 ASN A C 1
ATOM 732 O O . ASN A 1 94 ? 1.131 19.953 -3.699 1 93.44 94 ASN A O 1
ATOM 736 N N . HIS A 1 95 ? 0.785 18.422 -2.215 1 95.12 95 HIS A N 1
ATOM 737 C CA . HIS A 1 95 ? 1.604 19.156 -1.256 1 95.12 95 HIS A CA 1
ATOM 738 C C . HIS A 1 95 ? 3.07 18.75 -1.362 1 95.12 95 HIS A C 1
ATOM 740 O O . HIS A 1 95 ? 3.416 17.578 -1.143 1 95.12 95 HIS A O 1
ATOM 746 N N . GLN A 1 96 ? 3.891 19.656 -1.55 1 95.06 96 GLN A N 1
ATOM 747 C CA . GLN A 1 96 ? 5.277 19.422 -1.938 1 95.06 96 GLN A CA 1
ATOM 748 C C . GLN A 1 96 ? 6.023 18.625 -0.877 1 95.06 96 GLN A C 1
ATOM 750 O O . GLN A 1 96 ? 6.766 17.688 -1.202 1 95.06 96 GLN A O 1
ATOM 755 N N . LEU A 1 97 ? 5.871 19.031 0.378 1 95.88 97 LEU A N 1
ATOM 756 C CA . LEU A 1 97 ? 6.574 18.344 1.456 1 95.88 97 LEU A CA 1
ATOM 757 C C . LEU A 1 97 ? 6.188 16.875 1.502 1 95.88 97 LEU A C 1
ATOM 759 O O . LEU A 1 97 ? 7.055 16 1.59 1 95.88 97 LEU A O 1
ATOM 763 N N . LEU A 1 98 ? 4.883 16.547 1.409 1 95.56 98 LEU A N 1
ATOM 764 C CA . LEU A 1 98 ? 4.391 15.18 1.511 1 95.56 98 LEU A CA 1
ATOM 765 C C . LEU A 1 98 ? 4.82 14.352 0.3 1 95.56 98 LEU A C 1
ATOM 767 O O . LEU A 1 98 ? 5.148 13.172 0.431 1 95.56 98 LEU A O 1
ATOM 771 N N . ILE A 1 99 ? 4.812 14.93 -0.82 1 94.38 99 ILE A N 1
ATOM 772 C CA . ILE A 1 99 ? 5.328 14.289 -2.021 1 94.38 99 ILE A CA 1
ATOM 773 C C . ILE A 1 99 ? 6.797 13.914 -1.821 1 94.38 99 ILE A C 1
ATOM 775 O O . ILE A 1 99 ? 7.191 12.773 -2.066 1 94.38 99 ILE A O 1
ATOM 779 N N . LYS A 1 100 ? 7.531 14.867 -1.345 1 95.38 100 LYS A N 1
ATOM 780 C CA . LYS A 1 100 ? 8.961 14.664 -1.151 1 95.38 100 LYS A CA 1
ATOM 781 C C . LYS A 1 100 ? 9.234 13.562 -0.126 1 95.38 100 LYS A C 1
ATOM 783 O O . LYS A 1 100 ? 10.148 12.758 -0.3 1 95.38 100 LYS A O 1
ATOM 788 N N . MET A 1 101 ? 8.461 13.531 0.938 1 94.88 101 MET A N 1
ATOM 789 C CA . MET A 1 101 ? 8.625 12.492 1.95 1 94.88 101 MET A CA 1
ATOM 790 C C . MET A 1 101 ? 8.344 11.117 1.366 1 94.88 101 MET A C 1
ATOM 792 O O . MET A 1 101 ? 9.039 10.148 1.682 1 94.88 101 MET A O 1
ATOM 796 N N . GLY A 1 102 ? 7.32 11.023 0.565 1 92.19 102 GLY A N 1
ATOM 797 C CA . GLY A 1 102 ? 7.039 9.766 -0.113 1 92.19 102 GLY A CA 1
ATOM 798 C C . GLY A 1 102 ? 8.172 9.305 -1.007 1 92.19 102 GLY A C 1
ATOM 799 O O . GLY A 1 102 ? 8.531 8.125 -1.005 1 92.19 102 GLY A O 1
ATOM 800 N N . GLN A 1 103 ? 8.695 10.195 -1.729 1 89.75 103 GLN A N 1
ATOM 801 C CA . GLN A 1 103 ? 9.82 9.906 -2.611 1 89.75 103 GLN A CA 1
ATOM 802 C C . GLN A 1 103 ? 11.031 9.422 -1.817 1 89.75 103 GLN A C 1
ATOM 804 O O . GLN A 1 103 ? 11.672 8.438 -2.189 1 89.75 103 GLN A O 1
ATOM 809 N N . GLU A 1 104 ? 11.305 10.156 -0.809 1 90.69 104 GLU A N 1
ATOM 810 C CA . GLU A 1 104 ? 12.453 9.805 0.021 1 90.69 104 GLU A CA 1
ATOM 811 C C . GLU A 1 104 ? 12.273 8.43 0.658 1 90.69 104 GLU A C 1
ATOM 813 O O . GLU A 1 104 ? 13.242 7.676 0.805 1 90.69 104 GLU A O 1
ATOM 818 N N . ALA A 1 105 ? 11.094 8.172 1.08 1 88.44 105 ALA A N 1
ATOM 819 C CA . ALA A 1 105 ? 10.82 6.855 1.657 1 88.44 105 ALA A CA 1
ATOM 820 C C . ALA A 1 105 ? 11.078 5.746 0.643 1 88.44 105 ALA A C 1
ATOM 822 O O . ALA A 1 105 ? 11.641 4.703 0.984 1 88.44 105 ALA A O 1
ATOM 823 N N . LYS A 1 106 ? 10.711 5.926 -0.566 1 81.56 106 LYS A N 1
ATOM 824 C CA . LYS A 1 106 ? 10.906 4.953 -1.635 1 81.56 106 LYS A CA 1
ATOM 825 C C . LYS A 1 106 ? 12.383 4.781 -1.958 1 81.56 106 LYS A C 1
ATOM 827 O O . LYS A 1 106 ? 12.852 3.666 -2.207 1 81.56 106 LYS A O 1
ATOM 832 N N . GLU A 1 107 ? 13.094 5.898 -1.895 1 81.06 107 GLU A N 1
ATOM 833 C CA . GLU A 1 107 ? 14.484 5.914 -2.342 1 81.06 107 GLU A CA 1
ATOM 834 C C . GLU A 1 107 ? 15.422 5.441 -1.236 1 81.06 107 GLU A C 1
ATOM 836 O O . GLU A 1 107 ? 16.359 4.691 -1.496 1 81.06 107 GLU A O 1
ATOM 841 N N . LEU A 1 108 ? 15.188 5.98 -0.073 1 77.56 108 LEU A N 1
ATOM 842 C CA . LEU A 1 108 ? 16.141 5.754 1.002 1 77.56 108 LEU A CA 1
ATOM 843 C C . LEU A 1 108 ? 15.609 4.73 2 1 77.56 108 LEU A C 1
ATOM 845 O O . LEU A 1 108 ? 16.375 3.924 2.537 1 77.56 108 LEU A O 1
ATOM 849 N N . GLY A 1 109 ? 14.336 4.789 2.246 1 77.88 109 GLY A N 1
ATOM 850 C CA . GLY A 1 109 ? 13.68 3.865 3.16 1 77.88 109 GLY A CA 1
ATOM 851 C C . GLY A 1 109 ? 14.266 3.896 4.559 1 77.88 109 GLY A C 1
ATOM 852 O O . GLY A 1 109 ? 14.398 2.855 5.207 1 77.88 109 GLY A O 1
ATOM 853 N N . THR A 1 110 ? 14.711 5.098 4.957 1 81.81 110 THR A N 1
ATOM 854 C CA . THR A 1 110 ? 15.273 5.195 6.297 1 81.81 110 THR A CA 1
ATOM 855 C C . THR A 1 110 ? 14.188 5.07 7.355 1 81.81 110 THR A C 1
ATOM 857 O O . THR A 1 110 ? 13.023 5.406 7.102 1 81.81 110 THR A O 1
ATOM 860 N N . ALA A 1 111 ? 14.648 4.617 8.461 1 86.81 111 ALA A N 1
ATOM 861 C CA . ALA A 1 111 ? 13.719 4.461 9.57 1 86.81 111 ALA A CA 1
ATOM 862 C C . ALA A 1 111 ? 13.039 5.785 9.906 1 86.81 111 ALA A C 1
ATOM 864 O O . ALA A 1 111 ? 11.844 5.816 10.219 1 86.81 111 ALA A O 1
ATOM 865 N N . GLU A 1 112 ? 13.789 6.863 9.852 1 90.44 112 GLU A N 1
ATOM 866 C CA . GLU A 1 112 ? 13.281 8.188 10.203 1 90.44 112 GLU A CA 1
ATOM 867 C C . GLU A 1 112 ? 12.172 8.625 9.258 1 90.44 112 GLU A C 1
ATOM 869 O O . GLU A 1 112 ? 11.102 9.055 9.703 1 90.44 112 GLU A O 1
ATOM 874 N N . VAL A 1 113 ? 12.367 8.523 7.996 1 91.69 113 VAL A N 1
ATOM 875 C CA . VAL A 1 113 ? 11.391 8.953 7.004 1 91.69 113 VAL A CA 1
ATOM 876 C C . VAL A 1 113 ? 10.164 8.047 7.055 1 91.69 113 VAL A C 1
ATOM 878 O O . VAL A 1 113 ? 9.031 8.516 6.91 1 91.69 113 VAL A O 1
ATOM 881 N N . LEU A 1 114 ? 10.391 6.789 7.309 1 90.5 114 LEU A N 1
ATOM 882 C CA . LEU A 1 114 ? 9.281 5.855 7.418 1 90.5 114 LEU A CA 1
ATOM 883 C C . LEU A 1 114 ? 8.414 6.18 8.633 1 90.5 114 LEU A C 1
ATOM 885 O O . LEU A 1 114 ? 7.188 6.094 8.57 1 90.5 114 LEU A O 1
ATOM 889 N N . GLU A 1 115 ? 9.07 6.562 9.633 1 92.62 115 GLU A N 1
ATOM 890 C CA . GLU A 1 115 ? 8.344 6.953 10.844 1 92.62 115 GLU A CA 1
ATOM 891 C C . GLU A 1 115 ? 7.523 8.219 10.609 1 92.62 115 GLU A C 1
ATOM 893 O O . GLU A 1 115 ? 6.414 8.352 11.125 1 92.62 115 GLU A O 1
ATOM 898 N N . ILE A 1 116 ? 8.016 9.125 9.852 1 93.69 116 ILE A N 1
ATOM 899 C CA . ILE A 1 116 ? 7.309 10.359 9.531 1 93.69 116 ILE A CA 1
ATOM 900 C C . ILE A 1 116 ? 6.031 10.031 8.766 1 93.69 116 ILE A C 1
ATOM 902 O O . ILE A 1 116 ? 4.953 10.523 9.102 1 93.69 116 ILE A O 1
ATOM 906 N N . LEU A 1 117 ? 6.168 9.203 7.82 1 93.81 117 LEU A N 1
ATOM 907 C CA . LEU A 1 117 ? 5.012 8.852 7 1 93.81 117 LEU A CA 1
ATOM 908 C C . LEU A 1 117 ? 3.984 8.078 7.816 1 93.81 117 LEU A C 1
ATOM 910 O O . LEU A 1 117 ? 2.777 8.234 7.613 1 93.81 117 LEU A O 1
ATOM 914 N N . THR A 1 118 ? 4.488 7.27 8.719 1 93.94 118 THR A N 1
ATOM 915 C CA . THR A 1 118 ? 3.598 6.551 9.625 1 93.94 118 THR A CA 1
ATOM 916 C C . THR A 1 118 ? 2.824 7.523 10.508 1 93.94 118 THR A C 1
ATOM 918 O O . THR A 1 118 ? 1.622 7.355 10.719 1 93.94 118 THR A O 1
ATOM 921 N N . GLN A 1 119 ? 3.477 8.508 10.93 1 94.56 119 GLN A N 1
ATOM 922 C CA . GLN A 1 119 ? 2.836 9.531 11.75 1 94.56 119 GLN A CA 1
ATOM 923 C C . GLN A 1 119 ? 1.79 10.305 10.945 1 94.56 119 GLN A C 1
ATOM 925 O O . GLN A 1 119 ? 0.705 10.594 11.453 1 94.56 119 GLN A O 1
ATOM 930 N N . VAL A 1 120 ? 2.121 10.625 9.742 1 96.19 120 VAL A N 1
ATOM 931 C CA . VAL A 1 120 ? 1.188 11.32 8.859 1 96.19 120 VAL A CA 1
ATOM 932 C C . VAL A 1 120 ? -0.075 10.484 8.688 1 96.19 120 VAL A C 1
ATOM 934 O O . VAL A 1 120 ? -1.189 10.984 8.852 1 96.19 120 VAL A O 1
ATOM 937 N N . GLU A 1 121 ? 0.093 9.242 8.406 1 95.94 121 GLU A N 1
ATOM 938 C CA . GLU A 1 121 ? -1.05 8.352 8.211 1 95.94 121 GLU A CA 1
ATOM 939 C C . GLU A 1 121 ? -1.883 8.242 9.484 1 95.94 121 GLU A C 1
ATOM 941 O O . GLU A 1 121 ? -3.113 8.266 9.43 1 95.94 121 GLU A O 1
ATOM 946 N N . ARG A 1 122 ? -1.226 8.156 10.586 1 96.19 122 ARG A N 1
ATOM 947 C CA . ARG A 1 122 ? -1.924 8.055 11.867 1 96.19 122 ARG A CA 1
ATOM 948 C C . ARG A 1 122 ? -2.77 9.297 12.125 1 96.19 122 ARG A C 1
ATOM 950 O O . ARG A 1 122 ? -3.912 9.195 12.578 1 96.19 122 ARG A O 1
ATOM 957 N N . GLN A 1 123 ? -2.232 10.391 11.859 1 96.81 123 GLN A N 1
ATOM 958 C CA . GLN A 1 123 ? -2.967 11.633 12.07 1 96.81 123 GLN A CA 1
ATOM 959 C C . GLN A 1 123 ? -4.164 11.734 11.133 1 96.81 123 GLN A C 1
ATOM 961 O O . GLN A 1 123 ? -5.227 12.234 11.523 1 96.81 123 GLN A O 1
ATOM 966 N N . ILE A 1 124 ? -4.012 11.258 9.945 1 97.88 124 ILE A N 1
ATOM 967 C CA . ILE A 1 124 ? -5.117 11.234 8.992 1 97.88 124 ILE A CA 1
ATOM 968 C C . ILE A 1 124 ? -6.223 10.312 9.5 1 97.88 124 ILE A C 1
ATOM 970 O O . ILE A 1 124 ? -7.391 10.703 9.547 1 97.88 124 ILE A O 1
ATOM 974 N N . LEU A 1 125 ? -5.863 9.172 9.922 1 97.88 125 LEU A N 1
ATOM 975 C CA . LEU A 1 125 ? -6.828 8.195 10.414 1 97.88 125 LEU A CA 1
ATOM 976 C C . LEU A 1 125 ? -7.527 8.711 11.672 1 97.88 125 LEU A C 1
ATOM 978 O O . LEU A 1 125 ? -8.734 8.516 11.836 1 97.88 125 LEU A O 1
ATOM 982 N N . ASP A 1 126 ? -6.75 9.391 12.508 1 97.5 126 ASP A N 1
ATOM 983 C CA . ASP A 1 126 ? -7.332 9.984 13.703 1 97.5 126 ASP A CA 1
ATOM 984 C C . ASP A 1 126 ? -8.359 11.055 13.344 1 97.5 126 ASP A C 1
ATOM 986 O O . ASP A 1 126 ? -9.398 11.164 13.984 1 97.5 126 ASP A O 1
ATOM 990 N N . TYR A 1 127 ? -8.031 11.758 12.406 1 97.62 127 TYR A N 1
ATOM 991 C CA . TYR A 1 127 ? -8.953 12.781 11.953 1 97.62 127 TYR A CA 1
ATOM 992 C C . TYR A 1 127 ? -10.234 12.156 11.398 1 97.62 127 TYR A C 1
ATOM 994 O O . TYR A 1 127 ? -11.336 12.562 11.766 1 97.62 127 TYR A O 1
ATOM 1002 N N . ILE A 1 128 ? -10.148 11.18 10.547 1 97.62 128 ILE A N 1
ATOM 1003 C CA . ILE A 1 128 ? -11.305 10.508 9.969 1 97.62 128 ILE A CA 1
ATOM 1004 C C . ILE A 1 128 ? -12.148 9.891 11.086 1 97.62 128 ILE A C 1
ATOM 1006 O O . ILE A 1 128 ? -13.375 10.016 11.086 1 97.62 128 ILE A O 1
ATOM 1010 N N . LYS A 1 129 ? -11.484 9.289 11.984 1 97.25 129 LYS A N 1
ATOM 1011 C CA . LYS A 1 129 ? -12.156 8.703 13.133 1 97.25 129 LYS A CA 1
ATOM 1012 C C . LYS A 1 129 ? -12.977 9.75 13.883 1 97.25 129 LYS A C 1
ATOM 1014 O O . LYS A 1 129 ? -14.117 9.5 14.273 1 97.25 129 LYS A O 1
ATOM 1019 N N . SER A 1 130 ? -12.383 10.914 14.07 1 96.44 130 SER A N 1
ATOM 1020 C CA . SER A 1 130 ? -13.062 11.984 14.789 1 96.44 130 SER A CA 1
ATOM 1021 C C . SER A 1 130 ? -14.32 12.43 14.055 1 96.44 130 SER A C 1
ATOM 1023 O O . SER A 1 130 ? -15.336 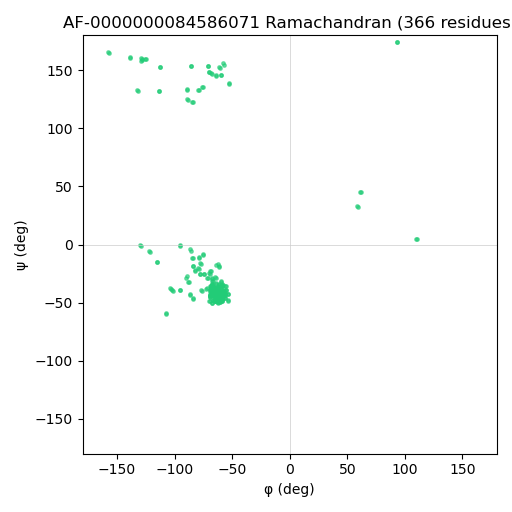12.734 14.688 1 96.44 130 SER A O 1
ATOM 1025 N N . VAL A 1 131 ? -14.289 12.445 12.773 1 94.69 131 VAL A N 1
ATOM 1026 C CA . VAL A 1 131 ? -15.445 12.812 11.969 1 94.69 131 VAL A CA 1
ATOM 1027 C C . VAL A 1 131 ? -16.516 11.734 12.094 1 94.69 131 VAL A C 1
ATOM 1029 O O . VAL A 1 131 ? -17.703 12.047 12.25 1 94.69 131 VAL A O 1
ATOM 1032 N N . ILE A 1 132 ? -16.125 10.461 12.016 1 94.56 132 ILE A N 1
ATOM 1033 C CA . ILE A 1 132 ? -17.047 9.336 12.148 1 94.56 132 ILE A CA 1
ATOM 1034 C C . ILE A 1 132 ? -17.719 9.375 13.508 1 94.56 132 ILE A C 1
ATOM 1036 O O . ILE A 1 132 ? -18.938 9.172 13.609 1 94.56 132 ILE A O 1
ATOM 1040 N N . MET A 1 133 ? -16.969 9.688 14.508 1 94.94 133 MET A N 1
ATOM 1041 C CA . MET A 1 133 ? -17.5 9.758 15.867 1 94.94 133 MET A CA 1
ATOM 1042 C C . MET A 1 133 ? -18.516 10.875 16 1 94.94 133 MET A C 1
ATOM 1044 O O . MET A 1 133 ? -19.531 10.727 16.688 1 94.94 133 MET A O 1
ATOM 1048 N N . LYS A 1 134 ? -18.25 11.953 15.391 1 91.69 134 LYS A N 1
ATOM 1049 C CA . LYS A 1 134 ? -19.203 13.07 15.406 1 91.69 134 LYS A CA 1
ATOM 1050 C C . LYS A 1 134 ? -20.516 12.688 14.75 1 91.69 134 LYS A C 1
ATOM 1052 O O . LYS A 1 134 ? -21.594 13.047 15.242 1 91.69 134 LYS A O 1
ATOM 1057 N N . GLU A 1 135 ? -20.469 11.992 13.648 1 87.5 135 GLU A N 1
ATOM 1058 C CA . GLU A 1 135 ? -21.672 11.547 12.953 1 87.5 135 GLU A CA 1
ATOM 1059 C C . GLU A 1 135 ? -22.422 10.492 13.766 1 87.5 135 GLU A C 1
ATOM 1061 O O . GLU A 1 135 ? -23.656 10.492 13.789 1 87.5 135 GLU A O 1
ATOM 1066 N N . LYS A 1 136 ? -21.703 9.656 14.375 1 89.19 136 LYS A N 1
ATOM 1067 C CA . LYS A 1 136 ? -22.328 8.656 15.234 1 89.19 136 LYS A CA 1
ATOM 1068 C C . LYS A 1 136 ? -23.078 9.305 16.391 1 89.19 136 LYS A C 1
ATOM 1070 O O . LYS A 1 136 ? -24.141 8.82 16.797 1 89.19 136 LYS A O 1
ATOM 1075 N N . ALA A 1 137 ? -22.531 10.281 16.922 1 88.94 137 ALA A N 1
ATOM 1076 C CA . ALA A 1 137 ? -23.156 11.008 18.031 1 88.94 137 ALA A CA 1
ATOM 1077 C C . ALA A 1 137 ? -24.484 11.617 17.609 1 88.94 137 ALA A C 1
ATOM 1079 O O . ALA A 1 137 ? -25.344 11.891 18.453 1 88.94 137 ALA A O 1
ATOM 1080 N N . LYS A 1 138 ? -24.703 11.758 16.328 1 86.75 138 LYS A N 1
ATOM 1081 C CA . LYS A 1 138 ? -25.953 12.266 15.797 1 86.75 138 LYS A CA 1
ATOM 1082 C C . LYS A 1 138 ? -26.984 11.148 15.625 1 86.75 138 LYS A C 1
ATOM 1084 O O . LYS A 1 138 ? -28.109 11.391 15.203 1 86.75 138 LYS A O 1
ATOM 1089 N N . GLY A 1 139 ? -26.578 9.93 15.867 1 86.38 139 GLY A N 1
ATOM 1090 C CA . GLY A 1 139 ? -27.531 8.828 15.852 1 86.38 139 GLY A CA 1
ATOM 1091 C C . GLY A 1 139 ? -27.328 7.895 14.672 1 86.38 139 GLY A C 1
ATOM 1092 O O . GLY A 1 139 ? -28.125 6.965 14.469 1 86.38 139 GLY A O 1
ATOM 1093 N N . ILE A 1 140 ? -26.328 8.109 13.906 1 81.38 140 ILE A N 1
ATOM 1094 C CA . ILE A 1 140 ? -26.062 7.254 12.75 1 81.38 140 ILE A CA 1
ATOM 1095 C C . ILE A 1 140 ? -25.266 6.031 13.188 1 81.38 140 ILE A C 1
ATOM 1097 O O . ILE A 1 140 ? -24.203 6.16 13.812 1 81.38 140 ILE A O 1
ATOM 1101 N N . ASP A 1 141 ? -25.703 4.855 12.969 1 83.44 141 ASP A N 1
ATOM 1102 C CA . ASP A 1 141 ? -25.031 3.615 13.336 1 83.44 141 ASP A CA 1
ATOM 1103 C C . ASP A 1 141 ? -24.094 3.141 12.227 1 83.44 141 ASP A C 1
ATOM 1105 O O . ASP A 1 141 ? -24.422 3.25 11.047 1 83.44 141 ASP A O 1
ATOM 1109 N N . THR A 1 142 ? -22.938 2.773 12.594 1 84.38 142 THR A N 1
ATOM 1110 C CA . THR A 1 142 ? -21.984 2.221 11.641 1 84.38 142 THR A CA 1
ATOM 1111 C C . THR A 1 142 ? -21.719 0.745 11.93 1 84.38 142 THR A C 1
ATOM 1113 O O . THR A 1 142 ? -21.891 0.289 13.062 1 84.38 142 THR A O 1
ATOM 1116 N N . LYS A 1 143 ? -21.375 0.008 10.984 1 83.31 143 LYS A N 1
ATOM 1117 C CA . LYS A 1 143 ? -21.172 -1.435 11.055 1 83.31 143 LYS A CA 1
ATOM 1118 C C . LYS A 1 143 ? -19.953 -1.768 11.93 1 83.31 143 LYS A C 1
ATOM 1120 O O . LYS A 1 143 ? -19.938 -2.807 12.586 1 83.31 143 LYS A O 1
ATOM 1125 N N . HIS A 1 144 ? -19.031 -0.872 11.953 1 89.69 144 HIS A N 1
ATOM 1126 C CA . HIS A 1 144 ? -17.766 -1.142 12.625 1 89.69 144 HIS A CA 1
ATOM 1127 C C . HIS A 1 144 ? -17.406 -0.025 13.602 1 89.69 144 HIS A C 1
ATOM 1129 O O . HIS A 1 144 ? -18 1.062 13.547 1 89.69 144 HIS A O 1
ATOM 1135 N N . ASP A 1 145 ? -16.594 -0.352 14.523 1 92 145 ASP A N 1
ATOM 1136 C CA . ASP A 1 145 ? -16.109 0.705 15.398 1 92 145 ASP A CA 1
ATOM 1137 C C . ASP A 1 145 ? -15.422 1.815 14.602 1 92 145 ASP A C 1
ATOM 1139 O O . ASP A 1 145 ? -14.891 1.569 13.523 1 92 145 ASP A O 1
ATOM 1143 N N . PRO A 1 146 ? -15.406 2.992 15.156 1 95 146 PRO A N 1
ATOM 1144 C CA . PRO A 1 146 ? -14.945 4.168 14.414 1 95 146 PRO A CA 1
ATOM 1145 C C . PRO A 1 146 ? -13.5 4.039 13.938 1 95 146 PRO A C 1
ATOM 1147 O O . PRO A 1 146 ? -13.156 4.5 12.844 1 95 146 PRO A O 1
ATOM 1150 N N . GLU A 1 147 ? -12.648 3.447 14.711 1 96 147 GLU A N 1
ATOM 1151 C CA . GLU A 1 147 ? -11.242 3.287 14.344 1 96 147 GLU A CA 1
ATOM 1152 C C . GLU A 1 147 ? -11.086 2.355 13.148 1 96 147 GLU A C 1
ATOM 1154 O O . GLU A 1 147 ? -10.383 2.682 12.188 1 96 147 GLU A O 1
ATOM 1159 N N . LEU A 1 148 ? -11.773 1.222 13.227 1 96.19 148 LEU A N 1
ATOM 1160 C CA . LEU A 1 148 ? -11.727 0.252 12.141 1 96.19 148 LEU A CA 1
ATOM 1161 C C . LEU A 1 148 ? -12.383 0.812 10.883 1 96.19 148 LEU A C 1
ATOM 1163 O O . LEU A 1 148 ? -11.875 0.623 9.773 1 96.19 148 LEU A O 1
ATOM 1167 N N . LEU A 1 149 ? -13.5 1.477 11.078 1 95.88 149 LEU A N 1
ATOM 1168 C CA . LEU A 1 149 ? -14.203 2.059 9.938 1 95.88 149 LEU A CA 1
ATOM 1169 C C . LEU A 1 149 ? -13.336 3.104 9.242 1 95.88 149 LEU A C 1
ATOM 1171 O O . LEU A 1 149 ? -13.25 3.131 8.016 1 95.88 149 LEU A O 1
ATOM 1175 N N . ALA A 1 150 ? -12.664 3.957 10.047 1 97.25 150 ALA A N 1
ATOM 1176 C CA . ALA A 1 150 ? -11.773 4.965 9.484 1 97.25 150 ALA A CA 1
ATOM 1177 C C . ALA A 1 150 ? -10.68 4.32 8.641 1 97.25 150 ALA A C 1
ATOM 1179 O O . ALA A 1 150 ? -10.391 4.773 7.527 1 97.25 150 ALA A O 1
ATOM 1180 N N . PHE A 1 151 ? -10.148 3.27 9.164 1 97.31 151 PHE A N 1
ATOM 1181 C CA . PHE A 1 151 ? -9.086 2.531 8.492 1 97.31 151 PHE A CA 1
ATOM 1182 C C . PHE A 1 151 ? -9.586 1.929 7.184 1 97.31 151 PHE A C 1
ATOM 1184 O O . PHE A 1 151 ? -8.961 2.094 6.137 1 97.31 151 PHE A O 1
ATOM 1191 N N . LEU A 1 152 ? -10.727 1.321 7.223 1 96.31 152 LEU A N 1
ATOM 1192 C CA . LEU A 1 152 ? -11.281 0.612 6.074 1 96.31 152 LEU A CA 1
ATOM 1193 C C . LEU A 1 152 ? -11.594 1.579 4.938 1 96.31 152 LEU A C 1
ATOM 1195 O O . LEU A 1 152 ? -11.203 1.344 3.791 1 96.31 152 LEU A O 1
ATOM 1199 N N . VAL A 1 153 ? -12.258 2.67 5.27 1 96.56 153 VAL A N 1
ATOM 1200 C CA . VAL A 1 153 ? -12.68 3.584 4.211 1 96.56 153 VAL A CA 1
ATOM 1201 C C . VAL A 1 153 ? -11.453 4.27 3.611 1 96.56 153 VAL A C 1
ATOM 1203 O O . VAL A 1 153 ? -11.398 4.512 2.402 1 96.56 153 VAL A O 1
ATOM 1206 N N . TYR A 1 154 ? -10.469 4.555 4.469 1 97.5 154 TYR A N 1
ATOM 1207 C CA . TYR A 1 154 ? -9.258 5.215 3.994 1 97.5 154 TYR A CA 1
ATOM 1208 C C . TYR A 1 154 ? -8.461 4.301 3.074 1 97.5 154 TYR A C 1
ATOM 1210 O O . TYR A 1 154 ? -8.094 4.691 1.965 1 97.5 154 TYR A O 1
ATOM 1218 N N . LYS A 1 155 ? -8.203 3.082 3.484 1 96.88 155 LYS A N 1
ATOM 1219 C CA . LYS A 1 155 ? -7.402 2.133 2.713 1 96.88 155 LYS A CA 1
ATOM 1220 C C . LYS A 1 155 ? -8.109 1.744 1.418 1 96.88 155 LYS A C 1
ATOM 1222 O O . LYS A 1 155 ? -7.473 1.612 0.371 1 96.88 155 LYS A O 1
ATOM 1227 N N . THR A 1 156 ? -9.406 1.559 1.527 1 96.25 156 THR A N 1
ATOM 1228 C CA . THR A 1 156 ? -10.18 1.209 0.337 1 96.25 156 THR A CA 1
ATOM 1229 C C . THR A 1 156 ? -10.125 2.338 -0.688 1 96.25 156 THR A C 1
ATOM 1231 O O . THR A 1 156 ? -9.891 2.098 -1.874 1 96.25 156 THR A O 1
ATOM 1234 N N . TYR A 1 157 ? -10.336 3.525 -0.175 1 95.5 157 TYR A N 1
ATOM 1235 C CA . TYR A 1 157 ? -10.352 4.676 -1.073 1 95.5 157 TYR A CA 1
ATOM 1236 C C . TYR A 1 157 ? -9.008 4.844 -1.768 1 95.5 157 TYR A C 1
ATOM 1238 O O . TYR A 1 157 ? -8.953 5.074 -2.979 1 95.5 157 TYR A O 1
ATOM 1246 N N . ILE A 1 158 ? -7.961 4.734 -1.049 1 94.75 158 ILE A N 1
ATOM 1247 C CA . ILE A 1 158 ? -6.621 4.824 -1.621 1 94.75 158 ILE A CA 1
ATOM 1248 C C . ILE A 1 158 ? -6.434 3.729 -2.67 1 94.75 158 ILE A C 1
ATOM 1250 O O . ILE A 1 158 ? -5.918 3.986 -3.758 1 94.75 158 ILE A O 1
ATOM 1254 N N . ALA A 1 159 ? -6.816 2.529 -2.348 1 94.94 159 ALA A N 1
ATOM 1255 C CA . ALA A 1 159 ? -6.676 1.41 -3.277 1 94.94 159 ALA A CA 1
ATOM 1256 C C . ALA A 1 159 ? -7.43 1.677 -4.574 1 94.94 159 ALA A C 1
ATOM 1258 O O . ALA A 1 159 ? -6.922 1.396 -5.664 1 94.94 159 ALA A O 1
ATOM 1259 N N . LEU A 1 160 ? -8.594 2.25 -4.488 1 94.88 160 LEU A N 1
ATOM 1260 C CA . LEU A 1 160 ? -9.445 2.482 -5.652 1 94.88 160 LEU A CA 1
ATOM 1261 C C . LEU A 1 160 ? -8.875 3.596 -6.523 1 94.88 160 LEU A C 1
ATOM 1263 O O . LEU A 1 160 ? -8.875 3.488 -7.754 1 94.88 160 LEU A O 1
ATOM 1267 N N . ILE A 1 161 ? -8.336 4.586 -5.902 1 92.75 161 ILE A N 1
ATOM 1268 C CA . ILE A 1 161 ? -7.922 5.773 -6.645 1 92.75 161 ILE A CA 1
ATOM 1269 C C . ILE A 1 161 ? -6.477 5.609 -7.117 1 92.75 161 ILE A C 1
ATOM 1271 O O . ILE A 1 161 ? -6.094 6.148 -8.156 1 92.75 161 ILE A O 1
ATOM 1275 N N . SER A 1 162 ? -5.648 4.844 -6.398 1 90.88 162 SER A N 1
ATOM 1276 C CA . SER A 1 162 ? -4.234 4.723 -6.742 1 90.88 162 SER A CA 1
ATOM 1277 C C . SER A 1 162 ? -3.93 3.359 -7.348 1 90.88 162 SER A C 1
ATOM 1279 O O . SER A 1 162 ? -3.637 3.256 -8.539 1 90.88 162 SER A O 1
ATOM 1281 N N . ASP A 1 163 ? -4.188 2.32 -6.621 1 91.44 163 ASP A N 1
ATOM 1282 C CA . ASP A 1 163 ? -3.787 0.986 -7.055 1 91.44 163 ASP A CA 1
ATOM 1283 C C . ASP A 1 163 ? -4.602 0.533 -8.266 1 91.44 163 ASP A C 1
ATOM 1285 O O . ASP A 1 163 ? -4.043 0.006 -9.227 1 91.44 163 ASP A O 1
ATOM 1289 N N . TRP A 1 164 ? -5.887 0.756 -8.195 1 93.38 164 TRP A N 1
ATOM 1290 C CA . TRP A 1 164 ? -6.773 0.351 -9.289 1 93.38 164 TRP A CA 1
ATOM 1291 C C . TRP A 1 164 ? -6.402 1.061 -10.586 1 93.38 164 TRP A C 1
ATOM 1293 O O . TRP A 1 164 ? -6.305 0.428 -11.641 1 93.38 164 TRP A O 1
ATOM 1303 N N . GLU A 1 165 ? -6.117 2.303 -10.484 1 89.88 165 GLU A N 1
ATOM 1304 C CA . GLU A 1 165 ? -5.91 3.148 -11.656 1 89.88 165 GLU A CA 1
ATOM 1305 C C . GLU A 1 165 ? -4.555 2.875 -12.305 1 89.88 165 GLU A C 1
ATOM 1307 O O . GLU A 1 165 ? -4.309 3.293 -13.438 1 89.88 165 GLU A O 1
ATOM 1312 N N . ARG A 1 166 ? -3.748 2.107 -11.672 1 87.69 166 ARG A N 1
ATOM 1313 C CA . ARG A 1 166 ? -2.469 1.713 -12.25 1 87.69 166 ARG A CA 1
ATOM 1314 C C . ARG A 1 166 ? -2.67 0.731 -13.406 1 87.69 166 ARG A C 1
ATOM 1316 O O . ARG A 1 166 ? -1.878 0.702 -14.344 1 87.69 166 ARG A O 1
ATOM 1323 N N . GLN A 1 167 ? -3.75 -0.019 -13.305 1 86.69 167 GLN A N 1
ATOM 1324 C CA . GLN A 1 167 ? -3.92 -1.079 -14.289 1 86.69 167 GLN A CA 1
ATOM 1325 C C . GLN A 1 167 ? -5.312 -1.032 -14.914 1 86.69 167 GLN A C 1
ATOM 1327 O O . GLN A 1 167 ? -5.664 -1.889 -15.727 1 86.69 167 GLN A O 1
ATOM 1332 N N . HIS A 1 168 ? -6.129 -0.038 -14.453 1 91.06 168 HIS A N 1
ATOM 1333 C CA . HIS A 1 168 ? -7.492 0.086 -14.945 1 91.06 168 HIS A CA 1
ATOM 1334 C C . HIS A 1 168 ? -7.863 1.546 -15.18 1 91.06 168 HIS A C 1
ATOM 1336 O O . HIS A 1 168 ? -7.207 2.449 -14.656 1 91.06 168 HIS A O 1
ATOM 1342 N N . GLU A 1 169 ? -8.852 1.71 -15.953 1 92.12 169 GLU A N 1
ATOM 1343 C CA . GLU A 1 169 ? -9.445 3.041 -16.031 1 92.12 169 GLU A CA 1
ATOM 1344 C C . GLU A 1 169 ? -10.055 3.453 -14.695 1 92.12 169 GLU A C 1
ATOM 1346 O O . GLU A 1 169 ? -10.57 2.611 -13.953 1 92.12 169 GLU A O 1
ATOM 1351 N N . PRO A 1 170 ? -9.945 4.785 -14.414 1 92.69 170 PRO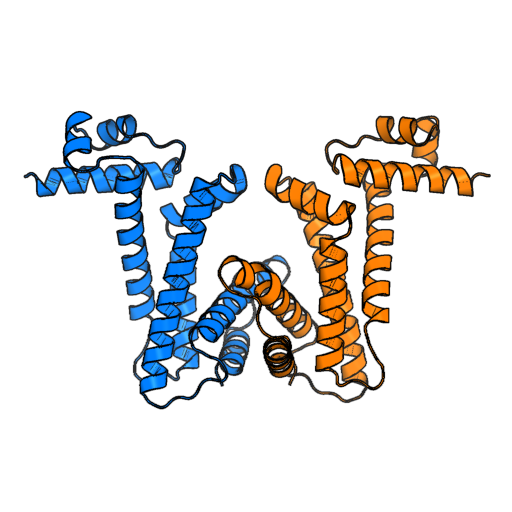 A N 1
ATOM 1352 C CA . PRO A 1 170 ? -10.586 5.238 -13.18 1 92.69 170 PRO A CA 1
ATOM 1353 C C . PRO A 1 170 ? -12.055 4.824 -13.086 1 92.69 170 PRO A C 1
ATOM 1355 O O . PRO A 1 170 ? -12.766 4.832 -14.094 1 92.69 170 PRO A O 1
ATOM 1358 N N . LEU A 1 171 ? -12.445 4.418 -11.953 1 93.38 171 LEU A N 1
ATOM 1359 C CA . LEU A 1 171 ? -13.836 4.047 -11.719 1 93.38 171 LEU A CA 1
ATOM 1360 C C . LEU A 1 171 ? -14.742 5.277 -11.727 1 93.38 171 LEU A C 1
ATOM 1362 O O . LEU A 1 171 ? -14.328 6.355 -11.305 1 93.38 171 LEU A O 1
ATOM 1366 N N . PRO A 1 172 ? -15.992 5.055 -12.18 1 92.56 172 PRO A N 1
ATOM 1367 C CA . PRO A 1 172 ? -16.953 6.145 -12.023 1 92.56 172 PRO A CA 1
ATOM 1368 C C . PRO A 1 172 ? -17.156 6.551 -10.57 1 92.56 172 PRO A C 1
ATOM 1370 O O . PRO A 1 172 ? -17.125 5.695 -9.672 1 92.56 172 PRO A O 1
ATOM 1373 N N . LYS A 1 173 ? -17.391 7.848 -10.391 1 90.88 173 LYS A N 1
ATOM 1374 C CA . LYS A 1 173 ? -17.594 8.391 -9.047 1 90.88 173 LYS A CA 1
ATOM 1375 C C . LYS A 1 173 ? -18.734 7.664 -8.328 1 90.88 173 LYS A C 1
ATOM 1377 O O . LYS A 1 173 ? -18.656 7.426 -7.121 1 90.88 173 LYS A O 1
ATOM 1382 N N . GLU A 1 174 ? -19.672 7.32 -9.031 1 91.75 174 GLU A N 1
ATOM 1383 C CA . GLU A 1 174 ? -20.844 6.645 -8.469 1 91.75 174 GLU A CA 1
ATOM 1384 C C . GLU A 1 174 ? -20.469 5.273 -7.91 1 91.75 174 GLU A C 1
ATOM 1386 O O . GLU A 1 174 ? -20.969 4.871 -6.855 1 91.75 174 GLU A O 1
ATOM 1391 N N . THR A 1 175 ? -19.609 4.586 -8.609 1 93.5 175 THR A N 1
ATOM 1392 C CA . THR A 1 175 ? -19.172 3.27 -8.164 1 93.5 175 THR A CA 1
ATOM 1393 C C . THR A 1 175 ? -18.375 3.379 -6.867 1 93.5 175 THR A C 1
ATOM 1395 O O . THR A 1 175 ? -18.594 2.613 -5.926 1 93.5 175 THR A O 1
ATOM 1398 N N . ILE A 1 176 ? -17.531 4.344 -6.801 1 93.94 176 ILE A N 1
ATOM 1399 C CA . ILE A 1 176 ? -16.719 4.578 -5.602 1 93.94 176 ILE A CA 1
ATOM 1400 C C . ILE A 1 176 ? -17.641 4.934 -4.434 1 93.94 176 ILE A C 1
ATOM 1402 O O . ILE A 1 176 ? -17.484 4.406 -3.33 1 93.94 176 ILE A O 1
ATOM 1406 N N . SER A 1 177 ? -18.609 5.77 -4.734 1 92.62 177 SER A N 1
ATOM 1407 C CA . SER A 1 177 ? -19.562 6.184 -3.717 1 92.62 177 SER A CA 1
ATOM 1408 C C . SER A 1 177 ? -20.328 4.992 -3.162 1 92.62 177 SER A C 1
ATOM 1410 O O . SER A 1 177 ? -20.547 4.891 -1.953 1 92.62 177 SER A O 1
ATOM 1412 N N . GLU A 1 178 ? -20.719 4.109 -4.008 1 92 178 GLU A N 1
ATOM 1413 C CA . GLU A 1 178 ? -21.453 2.914 -3.592 1 92 178 GLU A CA 1
ATOM 1414 C C . GLU A 1 178 ? -20.594 2.025 -2.697 1 92 178 GLU A C 1
ATOM 1416 O O . GLU A 1 178 ? -21.078 1.45 -1.726 1 92 178 GLU A O 1
ATOM 1421 N N . ILE A 1 179 ? -19.359 1.904 -3.029 1 93.25 179 ILE A N 1
ATOM 1422 C CA . ILE A 1 179 ? -18.438 1.07 -2.268 1 93.25 179 ILE A CA 1
ATOM 1423 C C . ILE A 1 179 ? -18.234 1.663 -0.874 1 93.25 179 ILE A C 1
ATOM 1425 O O . ILE A 1 179 ? -18.328 0.95 0.129 1 93.25 179 ILE A O 1
ATOM 1429 N N . ILE A 1 180 ? -18.047 3.021 -0.842 1 92.62 180 ILE A N 1
ATOM 1430 C CA . ILE A 1 180 ? -17.844 3.705 0.431 1 92.62 180 ILE A CA 1
ATOM 1431 C C . ILE A 1 180 ? -19.109 3.619 1.271 1 92.62 180 ILE A C 1
ATOM 1433 O O . ILE A 1 180 ? -19.062 3.348 2.471 1 92.62 180 ILE A O 1
ATOM 1437 N N . ARG A 1 181 ? -20.203 3.764 0.632 1 90.38 181 ARG A N 1
ATOM 1438 C CA . ARG A 1 181 ? -21.484 3.676 1.318 1 90.38 181 ARG A CA 1
ATOM 1439 C C . ARG A 1 181 ? -21.688 2.297 1.94 1 90.38 181 ARG A C 1
ATOM 1441 O O . ARG A 1 181 ? -22.141 2.182 3.082 1 90.38 181 ARG A O 1
ATOM 1448 N N . ALA A 1 182 ? -21.344 1.278 1.222 1 88.25 182 ALA A N 1
ATOM 1449 C CA . ALA A 1 182 ? -21.516 -0.097 1.681 1 88.25 182 ALA A CA 1
ATOM 1450 C C . ALA A 1 182 ? -20.641 -0.382 2.902 1 88.25 182 ALA A C 1
ATOM 1452 O O . ALA A 1 182 ? -20.984 -1.226 3.734 1 88.25 182 ALA A O 1
ATOM 1453 N N . GLN A 1 183 ? -19.516 0.311 3.031 1 88.06 183 GLN A N 1
ATOM 1454 C CA . GLN A 1 183 ? -18.625 0.101 4.164 1 88.06 183 GLN A CA 1
ATOM 1455 C C . GLN A 1 183 ? -19.141 0.791 5.418 1 88.06 183 GLN A C 1
ATOM 1457 O O . GLN A 1 183 ? -18.828 0.379 6.535 1 88.06 183 GLN A O 1
ATOM 1462 N N . ILE A 1 184 ? -19.906 1.812 5.18 1 86.06 184 ILE A N 1
ATOM 1463 C CA . ILE A 1 184 ? -20.391 2.621 6.289 1 86.06 184 ILE A CA 1
ATOM 1464 C C . ILE A 1 184 ? -21.688 2.01 6.84 1 86.06 184 ILE A C 1
ATOM 1466 O O . ILE A 1 184 ? -21.875 1.928 8.055 1 86.06 184 ILE A O 1
ATOM 1470 N N . GLN A 1 185 ? -22.578 1.578 5.953 1 77.62 185 GLN A N 1
ATOM 1471 C CA . GLN A 1 185 ? -23.906 1.153 6.34 1 77.62 185 GLN A CA 1
ATOM 1472 C C . GLN A 1 185 ? -24 -0.365 6.469 1 77.62 185 GLN A C 1
ATOM 1474 O O . GLN A 1 185 ? -24.734 -0.885 7.309 1 77.62 185 GLN A O 1
ATOM 1479 N N . MET B 1 1 ? 17.469 -38.219 -18.984 1 46.28 1 MET B N 1
ATOM 1480 C CA . MET B 1 1 ? 18.797 -37.594 -18.953 1 46.28 1 MET B CA 1
ATOM 1481 C C . MET B 1 1 ? 18.672 -36.094 -19.141 1 46.28 1 MET B C 1
ATOM 1483 O O . MET B 1 1 ? 19.234 -35.312 -18.375 1 46.28 1 MET B O 1
ATOM 1487 N N . ILE B 1 2 ? 18.156 -35.562 -20.359 1 48.97 2 ILE B N 1
ATOM 1488 C CA . ILE B 1 2 ? 17.969 -34.188 -20.797 1 48.97 2 ILE B CA 1
ATOM 1489 C C . ILE B 1 2 ? 16.953 -33.5 -19.875 1 48.97 2 ILE B C 1
ATOM 1491 O O . ILE B 1 2 ? 17.172 -32.344 -19.469 1 48.97 2 ILE B O 1
ATOM 1495 N N . THR B 1 3 ? 15.891 -34.188 -19.547 1 62.09 3 THR B N 1
ATOM 1496 C CA . THR B 1 3 ? 14.828 -33.719 -18.672 1 62.09 3 THR B CA 1
ATOM 1497 C C . THR B 1 3 ? 15.359 -33.438 -17.266 1 62.09 3 THR B C 1
ATOM 1499 O O . THR B 1 3 ? 15 -32.438 -16.641 1 62.09 3 THR B O 1
ATOM 1502 N N . ASP B 1 4 ? 16.5 -34 -17.094 1 84.44 4 ASP B N 1
ATOM 1503 C CA . ASP B 1 4 ? 17.125 -33.938 -15.773 1 84.44 4 ASP B CA 1
ATOM 1504 C C . ASP B 1 4 ? 17.969 -32.688 -15.633 1 84.44 4 ASP B C 1
ATOM 1506 O O . ASP B 1 4 ? 17.906 -32 -14.609 1 84.44 4 ASP B O 1
ATOM 1510 N N . LYS B 1 5 ? 18.578 -32.281 -16.922 1 90.88 5 LYS B N 1
ATOM 1511 C CA . LYS B 1 5 ? 19.453 -31.125 -16.875 1 90.88 5 LYS B CA 1
ATOM 1512 C C . LYS B 1 5 ? 18.641 -29.828 -16.797 1 90.88 5 LYS B C 1
ATOM 1514 O O . LYS B 1 5 ? 18.984 -28.906 -16.062 1 90.88 5 LYS B O 1
ATOM 1519 N N . LYS B 1 6 ? 17.547 -29.875 -17.578 1 94.75 6 LYS B N 1
ATOM 1520 C CA . LYS B 1 6 ? 16.672 -28.703 -17.578 1 94.75 6 LYS B CA 1
ATOM 1521 C C . LYS B 1 6 ? 16.125 -28.422 -16.188 1 94.75 6 LYS B C 1
ATOM 1523 O O . LYS B 1 6 ? 16.125 -27.281 -15.727 1 94.75 6 LYS B O 1
ATOM 1528 N N . GLU B 1 7 ? 15.711 -29.453 -15.578 1 95.62 7 GLU B N 1
ATOM 1529 C CA . GLU B 1 7 ? 15.156 -29.328 -14.234 1 95.62 7 GLU B CA 1
ATOM 1530 C C . GLU B 1 7 ? 16.234 -28.875 -13.242 1 95.62 7 GLU B C 1
ATOM 1532 O O . GLU B 1 7 ? 15.953 -28.078 -12.344 1 95.62 7 GLU B O 1
ATOM 1537 N N . ARG B 1 8 ? 17.406 -29.344 -13.406 1 95 8 ARG B N 1
ATOM 1538 C CA . ARG B 1 8 ? 18.516 -28.938 -12.555 1 95 8 ARG B CA 1
ATOM 1539 C C . ARG B 1 8 ? 18.797 -27.438 -12.719 1 95 8 ARG B C 1
ATOM 1541 O O . ARG B 1 8 ? 19.078 -26.75 -11.734 1 95 8 ARG B O 1
ATOM 1548 N N . VAL B 1 9 ? 18.734 -27.031 -13.961 1 96.56 9 VAL B N 1
ATOM 1549 C CA . VAL B 1 9 ? 18.953 -25.625 -14.25 1 96.56 9 VAL B CA 1
ATOM 1550 C C . VAL B 1 9 ? 17.859 -24.781 -13.594 1 96.56 9 VAL B C 1
ATOM 1552 O O . VAL B 1 9 ? 18.156 -23.766 -12.945 1 96.56 9 VAL B O 1
ATOM 1555 N N . ILE B 1 10 ? 16.656 -25.25 -13.711 1 97.19 10 ILE B N 1
ATOM 1556 C CA . ILE B 1 10 ? 15.516 -24.531 -13.148 1 97.19 10 ILE B CA 1
ATOM 1557 C C . ILE B 1 10 ? 15.648 -24.453 -11.633 1 97.19 10 ILE B C 1
ATOM 1559 O O . ILE B 1 10 ? 15.469 -23.391 -11.031 1 97.19 10 ILE B O 1
ATOM 1563 N N . GLU B 1 11 ? 16.016 -25.516 -11.008 1 96.62 11 GLU B N 1
ATOM 1564 C CA . GLU B 1 11 ? 16.156 -25.578 -9.555 1 96.62 11 GLU B CA 1
ATOM 1565 C C . GLU B 1 11 ? 17.297 -24.688 -9.078 1 96.62 11 GLU B C 1
ATOM 1567 O O . GLU B 1 11 ? 17.156 -23.984 -8.07 1 96.62 11 GLU B O 1
ATOM 1572 N N . ALA B 1 12 ? 18.375 -24.734 -9.773 1 96.81 12 ALA B N 1
ATOM 1573 C CA . ALA B 1 12 ? 19.516 -23.891 -9.438 1 96.81 12 ALA B CA 1
ATOM 1574 C C . ALA B 1 12 ? 19.172 -22.406 -9.57 1 96.81 12 ALA B C 1
ATOM 1576 O O . ALA B 1 12 ? 19.562 -21.594 -8.719 1 96.81 12 ALA B O 1
ATOM 1577 N N . ALA B 1 13 ? 18.5 -22.094 -10.641 1 97.75 13 ALA B N 1
ATOM 1578 C CA . ALA B 1 13 ? 18.109 -20.703 -10.875 1 97.75 13 ALA B CA 1
ATOM 1579 C C . ALA B 1 13 ? 17.125 -20.219 -9.797 1 97.75 13 ALA B C 1
ATOM 1581 O O . ALA B 1 13 ? 17.25 -19.109 -9.297 1 97.75 13 ALA B O 1
ATOM 1582 N N . ALA B 1 14 ? 16.156 -21.078 -9.484 1 97.44 14 ALA B N 1
ATOM 1583 C CA . ALA B 1 14 ? 15.195 -20.734 -8.438 1 97.44 14 ALA B CA 1
ATOM 1584 C C . ALA B 1 14 ? 15.906 -20.406 -7.125 1 97.44 14 ALA B C 1
ATOM 1586 O O . ALA B 1 14 ? 15.562 -19.438 -6.449 1 97.44 14 ALA B O 1
ATOM 1587 N N . LEU B 1 15 ? 16.875 -21.172 -6.82 1 96.5 15 LEU B N 1
ATOM 1588 C CA . LEU B 1 15 ? 17.672 -20.938 -5.621 1 96.5 15 LEU B CA 1
ATOM 1589 C C . LEU B 1 15 ? 18.422 -19.625 -5.715 1 96.5 15 LEU B C 1
ATOM 1591 O O . LEU B 1 15 ? 18.406 -18.828 -4.77 1 96.5 15 LEU B O 1
ATOM 1595 N N . SER B 1 16 ? 19.047 -19.391 -6.812 1 97.25 16 SER B N 1
ATOM 1596 C CA . SER B 1 16 ? 19.828 -18.172 -7.012 1 97.25 16 SER B CA 1
ATOM 1597 C C . SER B 1 16 ? 18.953 -16.922 -6.926 1 97.25 16 SER B C 1
ATOM 1599 O O . SER B 1 16 ? 19.266 -15.984 -6.195 1 97.25 16 SER B O 1
ATOM 1601 N N . PHE B 1 17 ? 17.812 -16.953 -7.602 1 97.38 17 PHE B N 1
ATOM 1602 C CA . PHE B 1 17 ? 16.875 -15.828 -7.574 1 97.38 17 PHE B CA 1
ATOM 1603 C C . PHE B 1 17 ? 16.359 -15.578 -6.164 1 97.38 17 PHE B C 1
ATOM 1605 O O . PHE B 1 17 ? 16.172 -14.438 -5.754 1 97.38 17 PHE B O 1
ATOM 1612 N N . SER B 1 18 ? 16.156 -16.641 -5.453 1 96.81 18 SER B N 1
ATOM 1613 C CA . SER B 1 18 ? 15.602 -16.516 -4.105 1 96.81 18 SER B CA 1
ATOM 1614 C C . SER B 1 18 ? 16.656 -16 -3.129 1 96.81 18 SER B C 1
ATOM 1616 O O . SER B 1 18 ? 16.312 -15.32 -2.156 1 96.81 18 SER B O 1
ATOM 1618 N N . GLN B 1 19 ? 17.859 -16.219 -3.414 1 95.19 19 GLN B N 1
ATOM 1619 C CA . GLN B 1 19 ? 18.922 -15.859 -2.494 1 95.19 19 GLN B CA 1
ATOM 1620 C C . GLN B 1 19 ? 19.5 -14.484 -2.844 1 95.19 19 GLN B C 1
ATOM 1622 O O . GLN B 1 19 ? 19.766 -13.672 -1.957 1 95.19 19 GLN B O 1
ATOM 1627 N N . PHE B 1 20 ? 19.625 -14.25 -4.141 1 94.75 20 PHE B N 1
ATOM 1628 C CA . PHE B 1 20 ? 20.406 -13.086 -4.539 1 94.75 20 PHE B CA 1
ATOM 1629 C C . PHE B 1 20 ? 19.531 -12.055 -5.238 1 94.75 20 PHE B C 1
ATOM 1631 O O . PHE B 1 20 ? 19.938 -10.898 -5.398 1 94.75 20 PHE B O 1
ATOM 1638 N N . GLY B 1 21 ? 18.391 -12.516 -5.613 1 95.62 21 GLY B N 1
ATOM 1639 C CA . GLY B 1 21 ? 17.516 -11.602 -6.328 1 95.62 21 GLY B CA 1
ATOM 1640 C C . GLY B 1 21 ? 17.656 -11.688 -7.832 1 95.62 21 GLY B C 1
ATOM 1641 O O . GLY B 1 21 ? 18.531 -12.406 -8.336 1 95.62 21 GLY B O 1
ATOM 1642 N N . PHE B 1 22 ? 16.828 -10.992 -8.516 1 95.88 22 PHE B N 1
ATOM 1643 C CA . PHE B 1 22 ? 16.797 -11.016 -9.977 1 95.88 22 PHE B CA 1
ATOM 1644 C C . PHE B 1 22 ? 18.031 -10.344 -10.555 1 95.88 22 PHE B C 1
ATOM 1646 O O . PHE B 1 22 ? 18.672 -10.883 -11.469 1 95.88 22 PHE B O 1
ATOM 1653 N N . LYS B 1 23 ? 18.344 -9.172 -10.055 1 93.81 23 LYS B N 1
ATOM 1654 C CA . LYS B 1 23 ? 19.422 -8.367 -10.617 1 93.81 23 LYS B CA 1
ATOM 1655 C C . LYS B 1 23 ? 20.781 -9.062 -10.445 1 93.81 23 LYS B C 1
ATOM 1657 O O . LYS B 1 23 ? 21.562 -9.133 -11.383 1 93.81 23 LYS B O 1
ATOM 1662 N N . ALA B 1 24 ? 21.031 -9.578 -9.32 1 94.69 24 ALA B N 1
ATOM 1663 C CA . ALA B 1 24 ? 22.359 -10.109 -8.977 1 94.69 24 ALA B CA 1
ATOM 1664 C C . ALA B 1 24 ? 22.562 -11.5 -9.578 1 94.69 24 ALA B C 1
ATOM 1666 O O . ALA B 1 24 ? 23.688 -11.961 -9.719 1 94.69 24 ALA B O 1
ATOM 1667 N N . THR B 1 25 ? 21.531 -12.125 -9.891 1 96.94 25 THR B N 1
ATOM 1668 C CA . THR B 1 25 ? 21.641 -13.453 -10.477 1 96.94 25 THR B CA 1
ATOM 1669 C C . THR B 1 25 ? 22.078 -13.367 -11.938 1 96.94 25 THR B C 1
ATOM 1671 O O . THR B 1 25 ? 21.562 -12.531 -12.688 1 96.94 25 THR B O 1
ATOM 1674 N N . THR B 1 26 ? 23.031 -14.234 -12.344 1 96.12 26 THR B N 1
ATOM 1675 C CA . THR B 1 26 ? 23.484 -14.297 -13.727 1 96.12 26 THR B CA 1
ATOM 1676 C C . THR B 1 26 ? 23.375 -15.719 -14.266 1 96.12 26 THR B C 1
ATOM 1678 O O . THR B 1 26 ? 23.344 -16.688 -13.492 1 96.12 26 THR B O 1
ATOM 1681 N N . MET B 1 27 ? 23.359 -15.773 -15.609 1 96.69 27 MET B N 1
ATOM 1682 C CA . MET B 1 27 ? 23.312 -17.094 -16.234 1 96.69 27 MET B CA 1
ATOM 1683 C C . MET B 1 27 ? 24.578 -17.891 -15.914 1 96.69 27 MET B C 1
ATOM 1685 O O . MET B 1 27 ? 24.516 -19.109 -15.734 1 96.69 27 MET B O 1
ATOM 1689 N N . ALA B 1 28 ? 25.672 -17.219 -15.797 1 95.75 28 ALA B N 1
ATOM 1690 C CA . ALA B 1 28 ? 26.938 -17.859 -15.469 1 95.75 28 ALA B CA 1
ATOM 1691 C C . ALA B 1 28 ? 26.906 -18.469 -14.07 1 95.75 28 ALA B C 1
ATOM 1693 O O . ALA B 1 28 ? 27.328 -19.609 -13.867 1 95.75 28 ALA B O 1
ATOM 1694 N N . SER B 1 29 ? 26.391 -17.766 -13.125 1 95.81 29 SER B N 1
ATOM 1695 C CA . SER B 1 29 ? 26.312 -18.25 -11.75 1 95.81 29 SER B CA 1
ATOM 1696 C C . SER B 1 29 ? 25.344 -19.438 -11.641 1 95.81 29 SER B C 1
ATOM 1698 O O . SER B 1 29 ? 25.609 -20.375 -10.898 1 95.81 29 SER B O 1
ATOM 1700 N N . VAL B 1 30 ? 24.266 -19.359 -12.359 1 97.38 30 VAL B N 1
ATOM 1701 C CA . VAL B 1 30 ? 23.281 -20.438 -12.367 1 97.38 30 VAL B CA 1
ATOM 1702 C C . VAL B 1 30 ? 23.922 -21.703 -12.938 1 97.38 30 VAL B C 1
ATOM 1704 O O . VAL B 1 30 ? 23.734 -22.812 -12.406 1 97.38 30 VAL B O 1
ATOM 1707 N N . ALA B 1 31 ? 24.672 -21.531 -14 1 96.31 31 ALA B N 1
ATOM 1708 C CA . ALA B 1 31 ? 25.359 -22.656 -14.617 1 96.31 31 ALA B CA 1
ATOM 1709 C C . ALA B 1 31 ? 26.281 -23.344 -13.625 1 96.31 31 ALA B C 1
ATOM 1711 O O . ALA B 1 31 ? 26.312 -24.578 -13.531 1 96.31 31 ALA B O 1
ATOM 1712 N N . LYS B 1 32 ? 26.969 -22.562 -12.883 1 95.81 32 LYS B N 1
ATOM 1713 C CA . LYS B 1 32 ? 27.906 -23.078 -11.875 1 95.81 32 LYS B CA 1
ATOM 1714 C C . LYS B 1 32 ? 27.172 -23.859 -10.797 1 95.81 32 LYS B C 1
ATOM 1716 O O . LYS B 1 32 ? 27.578 -24.984 -10.461 1 95.81 32 LYS B O 1
ATOM 1721 N N . ILE B 1 33 ? 26.094 -23.391 -10.344 1 94.75 33 ILE B N 1
ATOM 1722 C CA . ILE B 1 33 ? 25.312 -24.016 -9.281 1 94.75 33 ILE B CA 1
ATOM 1723 C C . ILE B 1 33 ? 24.688 -25.312 -9.797 1 94.75 33 ILE B C 1
ATOM 1725 O O . ILE B 1 33 ? 24.641 -26.312 -9.07 1 94.75 33 ILE B O 1
ATOM 1729 N N . ALA B 1 34 ? 24.234 -25.266 -11.031 1 95.5 34 ALA B N 1
ATOM 1730 C CA . ALA B 1 34 ? 23.578 -26.422 -11.641 1 95.5 34 ALA B CA 1
ATOM 1731 C C . ALA B 1 34 ? 24.609 -27.453 -12.109 1 95.5 34 ALA B C 1
ATOM 1733 O O . ALA B 1 34 ? 24.234 -28.547 -12.523 1 95.5 34 ALA B O 1
ATOM 1734 N N . LYS B 1 35 ? 25.859 -27.062 -12.109 1 94.56 35 LYS B N 1
ATOM 1735 C CA . LYS B 1 35 ? 26.953 -27.922 -12.547 1 94.56 35 LYS B CA 1
ATOM 1736 C C . LYS B 1 35 ? 26.781 -28.312 -14.016 1 94.56 35 LYS B C 1
ATOM 1738 O O . LYS B 1 35 ? 26.891 -29.5 -14.359 1 94.56 35 LYS B O 1
ATOM 1743 N N . VAL B 1 36 ? 26.453 -27.344 -14.82 1 94.31 36 VAL B N 1
ATOM 1744 C CA . VAL B 1 36 ? 26.375 -27.516 -16.266 1 94.31 36 VAL B CA 1
ATOM 1745 C C . VAL B 1 36 ? 27.203 -26.422 -16.969 1 94.31 36 VAL B C 1
ATOM 1747 O O . VAL B 1 36 ? 27.578 -25.438 -16.344 1 94.31 36 VAL B O 1
ATOM 1750 N N . ALA B 1 37 ? 27.531 -26.75 -18.234 1 92.06 37 ALA B N 1
ATOM 1751 C CA . ALA B 1 37 ? 28.188 -25.719 -19.031 1 92.06 37 ALA B CA 1
ATOM 1752 C C . ALA B 1 37 ? 27.25 -24.562 -19.328 1 92.06 37 ALA B C 1
ATOM 1754 O O . ALA B 1 37 ? 26.031 -24.766 -19.469 1 92.06 37 ALA B O 1
ATOM 1755 N N . LYS B 1 38 ? 27.797 -23.359 -19.406 1 91.5 38 LYS B N 1
ATOM 1756 C CA . LYS B 1 38 ? 27.016 -22.172 -19.719 1 91.5 38 LYS B CA 1
ATOM 1757 C C . LYS B 1 38 ? 26.219 -22.359 -21 1 91.5 38 LYS B C 1
ATOM 1759 O O . LYS B 1 38 ? 25.047 -21.969 -21.078 1 91.5 38 LYS B O 1
ATOM 1764 N N . GLY B 1 39 ? 26.812 -22.938 -22.016 1 92.5 39 GLY B N 1
ATOM 1765 C CA . GLY B 1 39 ? 26.156 -23.188 -23.281 1 92.5 39 GLY B CA 1
ATOM 1766 C C . GLY B 1 39 ? 24.938 -24.062 -23.172 1 92.5 39 GLY B C 1
ATOM 1767 O O . GLY B 1 39 ? 23.953 -23.875 -23.891 1 92.5 39 GLY B O 1
ATOM 1768 N N . THR B 1 40 ? 25.016 -24.938 -22.234 1 92.62 40 THR B N 1
ATOM 1769 C CA . THR B 1 40 ? 23.906 -25.859 -22 1 92.62 40 THR B CA 1
ATOM 1770 C C . THR B 1 40 ? 22.656 -25.125 -21.547 1 92.62 40 THR B C 1
ATOM 1772 O O . THR B 1 40 ? 21.547 -25.422 -21.969 1 92.62 40 THR B O 1
ATOM 1775 N N . ILE B 1 41 ? 22.781 -24.125 -20.641 1 94.44 41 ILE B N 1
ATOM 1776 C CA . ILE B 1 41 ? 21.625 -23.359 -20.156 1 94.44 41 ILE B CA 1
ATOM 1777 C C . ILE B 1 41 ? 20.938 -22.672 -21.328 1 94.44 41 ILE B C 1
ATOM 1779 O O . ILE B 1 41 ? 19.703 -22.641 -21.391 1 94.44 41 ILE B O 1
ATOM 1783 N N . TYR B 1 42 ? 21.719 -22.25 -22.281 1 94.62 42 TYR B N 1
ATOM 1784 C CA . TYR B 1 42 ? 21.203 -21.469 -23.391 1 94.62 42 TYR B CA 1
ATOM 1785 C C . TYR B 1 42 ? 20.469 -22.344 -24.406 1 94.62 42 TYR B C 1
ATOM 1787 O O . TYR B 1 42 ? 19.734 -21.844 -25.266 1 94.62 42 TYR B O 1
ATOM 1795 N N . THR B 1 43 ? 20.688 -23.625 -24.328 1 94.62 43 THR B N 1
ATOM 1796 C CA . THR B 1 43 ? 19.922 -24.547 -25.141 1 94.62 43 THR B CA 1
ATOM 1797 C C . THR B 1 43 ? 18.469 -24.609 -24.672 1 94.62 43 THR B C 1
ATOM 1799 O O . THR B 1 43 ? 17.578 -24.969 -25.438 1 94.62 43 THR B O 1
ATOM 1802 N N . PHE B 1 44 ? 18.266 -24.297 -23.391 1 94.94 44 PHE B N 1
ATOM 1803 C CA . PHE B 1 44 ? 16.938 -24.391 -22.812 1 94.94 44 PHE B CA 1
ATOM 1804 C C . PHE B 1 44 ? 16.297 -23.016 -22.703 1 94.94 44 PHE B C 1
ATOM 1806 O O . PHE B 1 44 ? 15.086 -22.875 -22.906 1 94.94 44 PHE B O 1
ATOM 1813 N N . PHE B 1 45 ? 17.156 -22 -22.312 1 96.56 45 PHE B N 1
ATOM 1814 C CA . PHE B 1 45 ? 16.672 -20.656 -22.047 1 96.56 45 PHE B CA 1
ATOM 1815 C C . PHE B 1 45 ? 17.516 -19.609 -22.75 1 96.56 45 PHE B C 1
ATOM 1817 O O . PHE B 1 45 ? 18.734 -19.562 -22.547 1 96.56 45 PHE B O 1
ATOM 1824 N N . ASP B 1 46 ? 16.859 -18.719 -23.391 1 94.5 46 ASP B N 1
ATOM 1825 C CA . ASP B 1 46 ? 17.562 -17.75 -24.219 1 94.5 46 ASP B CA 1
ATOM 1826 C C . ASP B 1 46 ? 18.062 -16.562 -23.391 1 94.5 46 ASP B C 1
ATOM 1828 O O . ASP B 1 46 ? 18.938 -15.812 -23.828 1 94.5 46 ASP B O 1
ATOM 1832 N N . SER B 1 47 ? 17.438 -16.469 -22.234 1 95.62 47 SER B N 1
ATOM 1833 C CA . SER B 1 47 ? 17.797 -15.312 -21.422 1 95.62 47 SER B CA 1
ATOM 1834 C C . SER B 1 47 ? 17.469 -15.562 -19.953 1 95.62 47 SER B C 1
ATOM 1836 O O . SER B 1 47 ? 16.734 -16.5 -19.625 1 95.62 47 SER B O 1
ATOM 1838 N N . LYS B 1 48 ? 18.016 -14.734 -19.141 1 95.81 48 LYS B N 1
ATOM 1839 C CA . LYS B 1 48 ? 17.703 -14.75 -17.703 1 95.81 48 LYS B CA 1
ATOM 1840 C C . LYS B 1 48 ? 16.219 -14.531 -17.469 1 95.81 48 LYS B C 1
ATOM 1842 O O . LYS B 1 48 ? 15.617 -15.18 -16.609 1 95.81 48 LYS B O 1
ATOM 1847 N N . GLU B 1 49 ? 15.617 -13.727 -18.328 1 95.94 49 GLU B N 1
ATOM 1848 C CA . GLU B 1 49 ? 14.203 -13.383 -18.203 1 95.94 49 GLU B CA 1
ATOM 1849 C C . GLU B 1 49 ? 13.312 -14.586 -18.5 1 95.94 49 GLU B C 1
ATOM 1851 O O . GLU B 1 49 ? 12.328 -14.828 -17.797 1 95.94 49 GLU B O 1
ATOM 1856 N N . SER B 1 50 ? 13.68 -15.25 -19.5 1 96.75 50 SER B N 1
ATOM 1857 C CA . SER B 1 50 ? 12.891 -16.422 -19.859 1 96.75 50 SER B CA 1
ATOM 1858 C C . SER B 1 50 ? 12.992 -17.5 -18.766 1 96.75 50 SER B C 1
ATOM 1860 O O . SER B 1 50 ? 12 -18.156 -18.453 1 96.75 50 SER B O 1
ATOM 1862 N N . LEU B 1 51 ? 14.227 -17.672 -18.297 1 97.19 51 LEU B N 1
ATOM 1863 C CA . LEU B 1 51 ? 14.445 -18.609 -17.203 1 97.19 51 LEU B CA 1
ATOM 1864 C C . LEU B 1 51 ? 13.648 -18.188 -15.969 1 97.19 51 LEU B C 1
ATOM 1866 O O . LEU B 1 51 ? 12.953 -19.016 -15.367 1 97.19 51 LEU B O 1
ATOM 1870 N N . PHE B 1 52 ? 13.641 -16.984 -15.664 1 97.69 52 PHE B N 1
ATOM 1871 C CA . PHE B 1 52 ? 12.906 -16.453 -14.523 1 97.69 52 PHE B CA 1
ATOM 1872 C C . PHE B 1 52 ? 11.406 -16.656 -14.711 1 97.69 52 PHE B C 1
ATOM 1874 O O . PHE B 1 52 ? 10.711 -17.047 -13.773 1 97.69 52 PHE B O 1
ATOM 1881 N N . SER B 1 53 ? 10.938 -16.328 -15.852 1 97.06 53 SER B N 1
ATOM 1882 C CA . SER B 1 53 ? 9.516 -16.453 -16.156 1 97.06 53 SER B CA 1
ATOM 1883 C C . SER B 1 53 ? 9.023 -17.875 -15.914 1 97.06 53 SER B C 1
ATOM 1885 O O . SER B 1 53 ? 7.922 -18.094 -15.406 1 97.06 53 SER B O 1
ATOM 1887 N N . THR B 1 54 ? 9.844 -18.766 -16.266 1 97.38 54 THR B N 1
ATOM 1888 C CA . THR B 1 54 ? 9.492 -20.172 -16.062 1 97.38 54 THR B CA 1
ATOM 1889 C C . THR B 1 54 ? 9.375 -20.484 -14.57 1 97.38 54 THR B C 1
ATOM 1891 O O . THR B 1 54 ? 8.422 -21.141 -14.148 1 97.38 54 THR B O 1
ATOM 1894 N N . ILE B 1 55 ? 10.25 -20 -13.812 1 97.56 55 ILE B N 1
ATOM 1895 C CA . ILE B 1 55 ? 10.25 -20.219 -12.367 1 97.56 55 ILE B CA 1
ATOM 1896 C C . ILE B 1 55 ? 9.047 -19.516 -11.742 1 97.56 55 ILE B C 1
ATOM 1898 O O . ILE B 1 55 ? 8.367 -20.078 -10.883 1 97.56 55 ILE B O 1
ATOM 1902 N N . LEU B 1 56 ? 8.797 -18.328 -12.195 1 97.44 56 LEU B N 1
ATOM 1903 C CA . LEU B 1 56 ? 7.66 -17.562 -11.688 1 97.44 56 LEU B CA 1
ATOM 1904 C C . LEU B 1 56 ? 6.348 -18.281 -11.992 1 97.44 56 LEU B C 1
ATOM 1906 O O . LEU B 1 56 ? 5.453 -18.344 -11.141 1 97.44 56 LEU B O 1
ATOM 1910 N N . GLU B 1 57 ? 6.242 -18.781 -13.172 1 97.31 57 GLU B N 1
ATOM 1911 C CA . GLU B 1 57 ? 5.035 -19.516 -13.555 1 97.31 57 GLU B CA 1
ATOM 1912 C C . GLU B 1 57 ? 4.805 -20.719 -12.656 1 97.31 57 GLU B C 1
ATOM 1914 O O . GLU B 1 57 ? 3.674 -20.984 -12.234 1 97.31 57 GLU B O 1
ATOM 1919 N N . ARG B 1 58 ? 5.832 -21.406 -12.406 1 97 58 ARG B N 1
ATOM 1920 C CA . ARG B 1 58 ? 5.742 -22.547 -11.5 1 97 58 ARG B CA 1
ATOM 1921 C C . ARG B 1 58 ? 5.32 -22.109 -10.109 1 97 58 ARG B C 1
ATOM 1923 O O . ARG B 1 58 ? 4.484 -22.75 -9.469 1 97 58 ARG B O 1
ATOM 1930 N N . THR B 1 59 ? 5.898 -21.047 -9.648 1 97.69 59 THR B N 1
ATOM 1931 C CA . THR B 1 59 ? 5.574 -20.5 -8.336 1 97.69 59 THR B CA 1
ATOM 1932 C C . THR B 1 59 ? 4.098 -20.109 -8.266 1 97.69 59 THR B C 1
ATOM 1934 O O . THR B 1 59 ? 3.418 -20.422 -7.285 1 97.69 59 THR B O 1
ATOM 1937 N N . MET B 1 60 ? 3.545 -19.484 -9.312 1 97.81 60 MET B N 1
ATOM 1938 C CA . MET B 1 60 ? 2.15 -19.062 -9.344 1 97.81 60 MET B CA 1
ATOM 1939 C C . MET B 1 60 ? 1.209 -20.25 -9.367 1 97.81 60 MET B C 1
ATOM 1941 O O . MET B 1 60 ? 0.12 -20.203 -8.789 1 97.81 60 MET B O 1
ATOM 1945 N N . ARG B 1 61 ? 1.645 -21.266 -10.008 1 97.69 61 ARG B N 1
ATOM 1946 C CA . ARG B 1 61 ? 0.852 -22.5 -10.008 1 97.69 61 ARG B CA 1
ATOM 1947 C C . ARG B 1 61 ? 0.768 -23.094 -8.602 1 97.69 61 ARG B C 1
ATOM 1949 O O . ARG B 1 61 ? -0.294 -23.547 -8.18 1 97.69 61 ARG B O 1
ATOM 1956 N N . GLN B 1 62 ? 1.866 -23.062 -7.938 1 97.75 62 GLN B N 1
ATOM 1957 C CA . GLN B 1 62 ? 1.888 -23.547 -6.562 1 97.75 62 GLN B CA 1
ATOM 1958 C C . GLN B 1 62 ? 0.986 -22.703 -5.668 1 97.75 62 GLN B C 1
ATOM 1960 O O . GLN B 1 62 ? 0.287 -23.234 -4.805 1 97.75 62 GLN B O 1
ATOM 1965 N N . LEU B 1 63 ? 1.018 -21.438 -5.879 1 97.88 63 LEU B N 1
ATOM 1966 C CA . LEU B 1 63 ? 0.157 -20.531 -5.129 1 97.88 63 LEU B CA 1
ATOM 1967 C C . LEU B 1 63 ? -1.314 -20.859 -5.371 1 97.88 63 LEU B C 1
ATOM 1969 O O . LEU B 1 63 ? -2.092 -20.969 -4.418 1 97.88 63 LEU B O 1
ATOM 1973 N N . GLN B 1 64 ? -1.667 -21.031 -6.598 1 97.75 64 GLN B N 1
ATOM 1974 C CA . GLN B 1 64 ? -3.047 -21.344 -6.957 1 97.75 64 GLN B CA 1
ATOM 1975 C C . GLN B 1 64 ? -3.484 -22.672 -6.352 1 97.75 64 GLN B C 1
ATOM 1977 O O . GLN B 1 64 ? -4.609 -22.812 -5.867 1 97.75 64 GLN B O 1
ATOM 1982 N N . GLN B 1 65 ? -2.562 -23.594 -6.379 1 97.5 65 GLN B N 1
ATOM 1983 C CA . GLN B 1 65 ? -2.865 -24.906 -5.805 1 97.5 65 GLN B CA 1
ATOM 1984 C C . GLN B 1 65 ? -3.115 -24.797 -4.301 1 97.5 65 GLN B C 1
ATOM 1986 O O . GLN B 1 65 ? -4.043 -25.406 -3.777 1 97.5 65 GLN B O 1
ATOM 1991 N N . ALA B 1 66 ? -2.289 -24.031 -3.658 1 97.12 66 ALA B N 1
ATOM 1992 C CA . ALA B 1 66 ? -2.48 -23.797 -2.227 1 97.12 66 ALA B CA 1
ATOM 1993 C C . ALA B 1 66 ? -3.834 -23.156 -1.952 1 97.12 66 ALA B C 1
ATOM 1995 O O . ALA B 1 66 ? -4.535 -23.531 -1.013 1 97.12 66 ALA B O 1
ATOM 1996 N N . ALA B 1 67 ? -4.254 -22.219 -2.762 1 97.25 67 ALA B N 1
ATOM 1997 C CA . ALA B 1 67 ? -5.527 -21.531 -2.625 1 97.25 67 ALA B CA 1
ATOM 1998 C C . ALA B 1 67 ? -6.699 -22.469 -2.908 1 97.25 67 ALA B C 1
ATOM 2000 O O . ALA B 1 67 ? -7.688 -22.469 -2.172 1 97.25 67 ALA B O 1
ATOM 2001 N N . ASP B 1 68 ? -6.539 -23.281 -3.912 1 96.06 68 ASP B N 1
ATOM 2002 C CA . ASP B 1 68 ? -7.57 -24.25 -4.277 1 96.06 68 ASP B CA 1
ATOM 2003 C C . ASP B 1 68 ? -7.84 -25.219 -3.133 1 96.06 68 ASP B C 1
ATOM 2005 O O . ASP B 1 68 ? -8.992 -25.578 -2.865 1 96.06 68 ASP B O 1
ATOM 2009 N N . THR B 1 69 ? -6.777 -25.594 -2.527 1 96.44 69 THR B N 1
ATOM 2010 C CA . THR B 1 69 ? -6.875 -26.609 -1.472 1 96.44 69 THR B CA 1
ATOM 2011 C C . THR B 1 69 ? -7.594 -26.031 -0.252 1 96.44 69 THR B C 1
ATOM 2013 O O . THR B 1 69 ? -8.18 -26.781 0.531 1 96.44 69 THR B O 1
ATOM 2016 N N . ALA B 1 70 ? -7.586 -24.734 -0.134 1 95.88 70 ALA B N 1
ATOM 2017 C CA . ALA B 1 70 ? -8.203 -24.078 1.017 1 95.88 70 ALA B CA 1
ATOM 2018 C C . ALA B 1 70 ? -9.711 -23.938 0.824 1 95.88 70 ALA B C 1
ATOM 2020 O O . ALA B 1 70 ? -10.445 -23.719 1.787 1 95.88 70 ALA B O 1
ATOM 2021 N N . ILE B 1 71 ? -10.227 -23.969 -0.385 1 93.88 71 ILE B N 1
ATOM 2022 C CA . ILE B 1 71 ? -11.633 -23.781 -0.718 1 93.88 71 ILE B CA 1
ATOM 2023 C C . ILE B 1 71 ? -12.398 -25.078 -0.455 1 93.88 71 ILE B C 1
ATOM 2025 O O . ILE B 1 71 ? -11.938 -26.156 -0.816 1 93.88 71 ILE B O 1
ATOM 2029 N N . GLN B 1 72 ? -13.531 -24.922 0.208 1 92.25 72 GLN B N 1
ATOM 2030 C CA . GLN B 1 72 ? -14.391 -26.062 0.503 1 92.25 72 GLN B CA 1
ATOM 2031 C C . GLN B 1 72 ? -15.719 -25.953 -0.247 1 92.25 72 GLN B C 1
ATOM 2033 O O . GLN B 1 72 ? -16.406 -24.938 -0.17 1 92.25 72 GLN B O 1
ATOM 2038 N N . GLU B 1 73 ? -16.125 -26.969 -0.866 1 85.69 73 GLU B N 1
ATOM 2039 C CA . GLU B 1 73 ? -17.312 -27 -1.72 1 85.69 73 GLU B CA 1
ATOM 2040 C C . GLU B 1 73 ? -18.562 -26.672 -0.924 1 85.69 73 GLU B C 1
ATOM 2042 O O . GLU B 1 73 ? -19.453 -25.969 -1.413 1 85.69 73 GLU B O 1
ATOM 2047 N N . GLU B 1 74 ? -18.672 -27.047 0.339 1 89.38 74 GLU B N 1
ATOM 2048 C CA . GLU B 1 74 ? -19.906 -26.906 1.106 1 89.38 74 GLU B CA 1
ATOM 2049 C C . GLU B 1 74 ? -19.891 -25.609 1.927 1 89.38 74 GLU B C 1
ATOM 2051 O O . GLU B 1 74 ? -20.906 -25.266 2.555 1 89.38 74 GLU B O 1
ATOM 2056 N N . ALA B 1 75 ? -18.844 -24.859 1.856 1 90.62 75 ALA B N 1
ATOM 2057 C CA . ALA B 1 75 ? -18.75 -23.641 2.646 1 90.62 75 ALA B CA 1
ATOM 2058 C C . ALA B 1 75 ? -19.406 -22.469 1.925 1 90.62 75 ALA B C 1
ATOM 2060 O O . ALA B 1 75 ? -19.578 -22.5 0.704 1 90.62 75 ALA B O 1
ATOM 2061 N N . ALA B 1 76 ? -19.859 -21.5 2.773 1 90.31 76 ALA B N 1
ATOM 2062 C CA . ALA B 1 76 ? -20.422 -20.281 2.207 1 90.31 76 ALA B CA 1
ATOM 2063 C C . ALA B 1 76 ? -19.406 -19.531 1.358 1 90.31 76 ALA B C 1
ATOM 2065 O O . ALA B 1 76 ? -18.188 -19.656 1.582 1 90.31 76 ALA B O 1
ATOM 2066 N N . PHE B 1 77 ? -19.7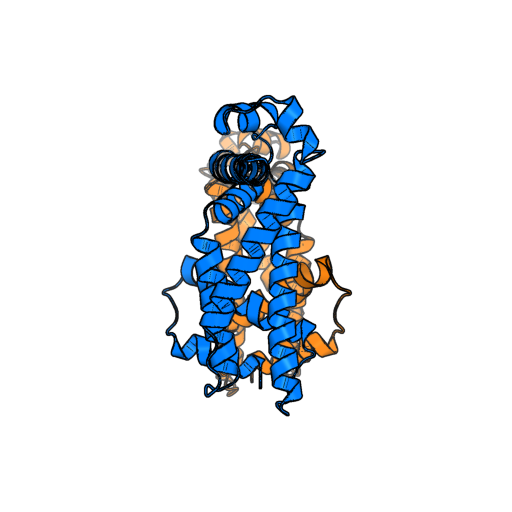81 -18.766 0.366 1 91.25 77 PHE B N 1
ATOM 2067 C CA . PHE B 1 77 ? -18.938 -18.047 -0.59 1 91.25 77 PHE B CA 1
ATOM 2068 C C . PHE B 1 77 ? -17.922 -17.172 0.131 1 91.25 77 PHE B C 1
ATOM 2070 O O . PHE B 1 77 ? -16.734 -17.234 -0.171 1 91.25 77 PHE B O 1
ATOM 2077 N N . HIS B 1 78 ? -18.391 -16.406 1.117 1 91.38 78 HIS B N 1
ATOM 2078 C CA . HIS B 1 78 ? -17.484 -15.484 1.811 1 91.38 78 HIS B CA 1
ATOM 2079 C C . HIS B 1 78 ? -16.453 -16.25 2.625 1 91.38 78 HIS B C 1
ATOM 2081 O O . HIS B 1 78 ? -15.32 -15.781 2.783 1 91.38 78 HIS B O 1
ATOM 2087 N N . GLU B 1 79 ? -16.781 -17.422 3.139 1 93 79 GLU B N 1
ATOM 2088 C CA . GLU B 1 79 ? -15.828 -18.266 3.861 1 93 79 GLU B CA 1
ATOM 2089 C C . GLU B 1 79 ? -14.742 -18.781 2.93 1 93 79 GLU B C 1
ATOM 2091 O O . GLU B 1 79 ? -13.562 -18.812 3.295 1 93 79 GLU B O 1
ATOM 2096 N N . ASN B 1 80 ? -15.188 -19.172 1.736 1 93.69 80 ASN B N 1
ATOM 2097 C CA . ASN B 1 80 ? -14.234 -19.656 0.74 1 93.69 80 ASN B CA 1
ATOM 2098 C C . ASN B 1 80 ? -13.297 -18.547 0.27 1 93.69 80 ASN B C 1
ATOM 2100 O O . ASN B 1 80 ? -12.102 -18.781 0.08 1 93.69 80 ASN B O 1
ATOM 2104 N N . ILE B 1 81 ? -13.828 -17.406 0.086 1 94.56 81 ILE B N 1
ATOM 2105 C CA . ILE B 1 81 ? -13.008 -16.266 -0.308 1 94.56 81 ILE B CA 1
ATOM 2106 C C . ILE B 1 81 ? -11.977 -15.977 0.78 1 94.56 81 ILE B C 1
ATOM 2108 O O . ILE B 1 81 ? -10.797 -15.789 0.488 1 94.56 81 ILE B O 1
ATOM 2112 N N . GLN B 1 82 ? -12.391 -15.938 1.992 1 94.94 82 GLN 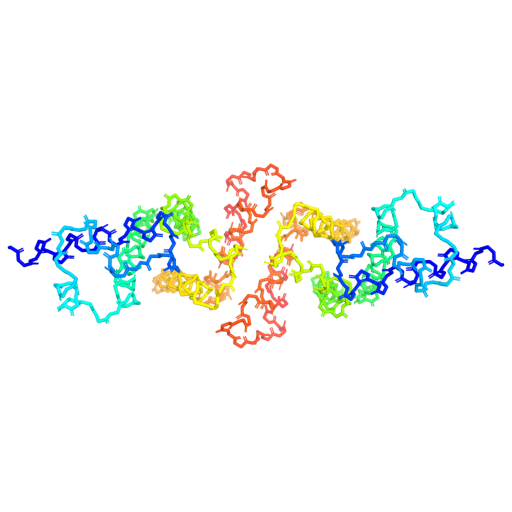B N 1
ATOM 2113 C CA . GLN B 1 82 ? -11.477 -15.672 3.098 1 94.94 82 GLN B CA 1
ATOM 2114 C C . GLN B 1 82 ? -10.391 -16.734 3.188 1 94.94 82 GLN B C 1
ATOM 2116 O O . GLN B 1 82 ? -9.211 -16.422 3.371 1 94.94 82 GLN B O 1
ATOM 2121 N N . ALA B 1 83 ? -10.836 -18.016 3.098 1 95.94 83 ALA B N 1
ATOM 2122 C CA . ALA B 1 83 ? -9.883 -19.109 3.15 1 95.94 83 ALA B CA 1
ATOM 2123 C C . ALA B 1 83 ? -8.867 -19.016 2.016 1 95.94 83 ALA B C 1
ATOM 2125 O O . ALA B 1 83 ? -7.676 -19.25 2.221 1 95.94 83 ALA B O 1
ATOM 2126 N N . MET B 1 84 ? -9.375 -18.75 0.859 1 97.12 84 MET B N 1
ATOM 2127 C CA . MET B 1 84 ? -8.531 -18.562 -0.316 1 97.12 84 MET B CA 1
ATOM 2128 C C . MET B 1 84 ? -7.531 -17.438 -0.093 1 97.12 84 MET B C 1
ATOM 2130 O O . MET B 1 84 ? -6.34 -17.594 -0.368 1 97.12 84 MET B O 1
ATOM 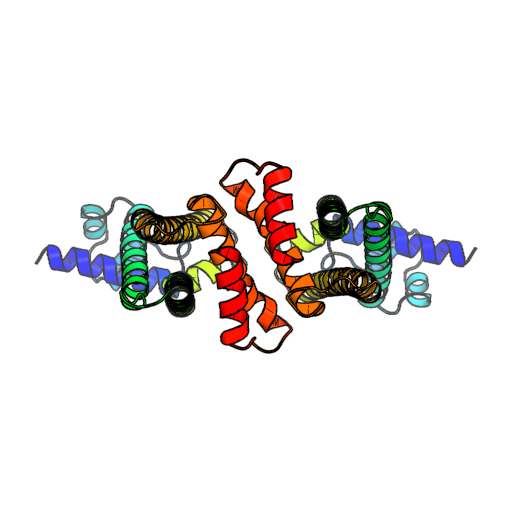2134 N N . LEU B 1 85 ? -7.973 -16.312 0.442 1 97.38 85 LEU B N 1
ATOM 2135 C CA . LEU B 1 85 ? -7.117 -15.156 0.705 1 97.38 85 LEU B CA 1
ATOM 2136 C C . LEU B 1 85 ? -6.07 -15.492 1.764 1 97.38 85 LEU B C 1
ATOM 2138 O O . LEU B 1 85 ? -4.91 -15.086 1.646 1 97.38 85 LEU B O 1
ATOM 2142 N N . ASP B 1 86 ? -6.445 -16.234 2.762 1 96.69 86 ASP B N 1
ATOM 2143 C CA . ASP B 1 86 ? -5.512 -16.688 3.785 1 96.69 86 ASP B CA 1
ATOM 2144 C C . ASP B 1 86 ? -4.387 -17.516 3.166 1 96.69 86 ASP B C 1
ATOM 2146 O O . ASP B 1 86 ? -3.213 -17.312 3.49 1 96.69 86 ASP B O 1
ATOM 2150 N N . ALA B 1 87 ? -4.781 -18.422 2.309 1 97.19 87 ALA B N 1
ATOM 2151 C CA . ALA B 1 87 ? -3.814 -19.297 1.659 1 97.19 87 ALA B CA 1
ATOM 2152 C C . ALA B 1 87 ? -2.875 -18.5 0.753 1 97.19 87 ALA B C 1
ATOM 2154 O O . ALA B 1 87 ? -1.663 -18.734 0.753 1 97.19 87 ALA B O 1
ATOM 2155 N N . ILE B 1 88 ? -3.426 -17.594 0.028 1 97.38 88 ILE B N 1
ATOM 2156 C CA . ILE B 1 88 ? -2.648 -16.781 -0.893 1 97.38 88 ILE B CA 1
ATOM 2157 C C . ILE B 1 88 ? -1.626 -15.953 -0.111 1 97.38 88 ILE B C 1
ATOM 2159 O O . ILE B 1 88 ? -0.436 -15.961 -0.436 1 97.38 88 ILE B O 1
ATOM 2163 N N . LEU B 1 89 ? -2.082 -15.266 0.928 1 94.75 89 LEU B N 1
ATOM 2164 C CA . LEU B 1 89 ? -1.198 -14.414 1.723 1 94.75 89 LEU B CA 1
ATOM 2165 C C . LEU B 1 89 ? -0.158 -15.258 2.457 1 94.75 89 LEU B C 1
ATOM 2167 O O . LEU B 1 89 ? 1.009 -14.867 2.545 1 94.75 89 LEU B O 1
ATOM 2171 N N . GLY B 1 90 ? -0.584 -16.359 3.01 1 95.19 90 GLY B N 1
ATOM 2172 C CA . GLY B 1 90 ? 0.354 -17.266 3.639 1 95.19 90 GLY B CA 1
ATOM 2173 C C . GLY B 1 90 ? 1.458 -17.734 2.705 1 95.19 90 GLY B C 1
ATOM 2174 O O . GLY B 1 90 ? 2.627 -17.781 3.092 1 95.19 90 GLY B O 1
ATOM 2175 N N . PHE B 1 91 ? 1.106 -18.109 1.53 1 96.25 91 PHE B N 1
ATOM 2176 C CA . PHE B 1 91 ? 2.08 -18.531 0.532 1 96.25 91 PHE B CA 1
ATOM 2177 C C . PHE B 1 91 ? 3.055 -17.406 0.21 1 96.25 91 PHE B C 1
ATOM 2179 O O . PHE B 1 91 ? 4.27 -17.609 0.227 1 96.25 91 PHE B O 1
ATOM 2186 N N . ARG B 1 92 ? 2.486 -16.25 -0.059 1 93.31 92 ARG B N 1
ATOM 2187 C CA . ARG B 1 92 ? 3.283 -15.078 -0.423 1 93.31 92 ARG B CA 1
ATOM 2188 C C . ARG B 1 92 ? 4.277 -14.727 0.681 1 93.31 92 ARG B C 1
ATOM 2190 O O . ARG B 1 92 ? 5.418 -14.352 0.4 1 93.31 92 ARG B O 1
ATOM 2197 N N . GLU B 1 93 ? 3.932 -14.898 1.905 1 92.12 93 GLU B N 1
ATOM 2198 C CA . GLU B 1 93 ? 4.738 -14.477 3.047 1 92.12 93 GLU B CA 1
ATOM 2199 C C . GLU B 1 93 ? 5.789 -15.523 3.398 1 92.12 93 GLU B C 1
ATOM 2201 O O . GLU B 1 93 ? 6.727 -15.25 4.148 1 92.12 93 GLU B O 1
ATOM 2206 N N . ASN B 1 94 ? 5.629 -16.688 2.791 1 93.31 94 ASN B N 1
ATOM 2207 C CA . ASN B 1 94 ? 6.527 -17.766 3.199 1 93.31 94 ASN B CA 1
ATOM 2208 C C . ASN B 1 94 ? 7.34 -18.297 2.021 1 93.31 94 ASN B C 1
ATOM 2210 O O . ASN B 1 94 ? 8.234 -19.125 2.203 1 93.31 94 ASN B O 1
ATOM 2214 N N . HIS B 1 95 ? 7.047 -17.859 0.913 1 95 95 HIS B N 1
ATOM 2215 C CA . HIS B 1 95 ? 7.785 -18.328 -0.25 1 95 95 HIS B CA 1
ATOM 2216 C C . HIS B 1 95 ? 9.031 -17.484 -0.499 1 95 95 HIS B C 1
ATOM 2218 O O . HIS B 1 95 ? 8.93 -16.281 -0.748 1 95 95 HIS B O 1
ATOM 2224 N N . GLN B 1 96 ? 10.117 -18.078 -0.554 1 95 96 GLN B N 1
ATOM 2225 C CA . GLN B 1 96 ? 11.414 -17.422 -0.516 1 95 96 GLN B CA 1
ATOM 2226 C C . GLN B 1 96 ? 11.578 -16.469 -1.698 1 95 96 GLN B C 1
ATOM 2228 O O . GLN B 1 96 ? 12.055 -15.344 -1.534 1 95 96 GLN B O 1
ATOM 2233 N N . LEU B 1 97 ? 11.258 -16.953 -2.887 1 95.75 97 LEU B N 1
ATOM 2234 C CA . LEU B 1 97 ? 11.414 -16.141 -4.078 1 95.75 97 LEU B CA 1
ATOM 2235 C C . LEU B 1 97 ? 10.594 -14.859 -3.969 1 95.75 97 LEU B C 1
ATOM 2237 O O . LEU B 1 97 ? 11.094 -13.766 -4.238 1 95.75 97 LEU B O 1
ATOM 2241 N N . LEU B 1 98 ? 9.312 -14.953 -3.541 1 95.5 98 LEU B N 1
ATOM 2242 C CA . LEU B 1 98 ? 8.414 -13.812 -3.461 1 95.5 98 LEU B CA 1
ATOM 2243 C C . LEU B 1 98 ? 8.852 -12.844 -2.367 1 95.5 98 LEU B C 1
ATOM 2245 O O . LEU B 1 98 ? 8.75 -11.625 -2.531 1 95.5 98 LEU B O 1
ATOM 2249 N N . ILE B 1 99 ? 9.32 -13.352 -1.301 1 94.31 99 ILE B N 1
ATOM 2250 C CA . ILE B 1 99 ? 9.891 -12.523 -0.242 1 94.31 99 ILE B CA 1
ATOM 2251 C C . ILE B 1 99 ? 11.07 -11.727 -0.789 1 94.31 99 ILE B C 1
ATOM 2253 O O . ILE B 1 99 ? 11.141 -10.508 -0.606 1 94.31 99 ILE B O 1
ATOM 2257 N N . LYS B 1 100 ? 11.914 -12.406 -1.472 1 95.25 100 LYS B N 1
ATOM 2258 C CA . LYS B 1 100 ? 13.117 -11.781 -2.012 1 95.25 100 LYS B CA 1
ATOM 2259 C C . LYS B 1 100 ? 12.766 -10.703 -3.029 1 95.25 100 LYS B C 1
ATOM 2261 O O . LYS B 1 100 ? 13.391 -9.641 -3.059 1 95.25 100 LYS B O 1
ATOM 2266 N N . MET B 1 101 ? 11.781 -10.961 -3.863 1 94.81 101 MET B N 1
ATOM 2267 C CA . MET B 1 101 ? 11.359 -9.969 -4.844 1 94.81 101 MET B CA 1
ATOM 2268 C C . MET B 1 101 ? 10.812 -8.719 -4.156 1 94.81 101 MET B C 1
ATOM 2270 O O . MET B 1 101 ? 11.07 -7.598 -4.602 1 94.81 101 MET B O 1
ATOM 2274 N N . GLY B 1 102 ? 10.055 -8.922 -3.119 1 92.19 102 GLY B N 1
ATOM 2275 C CA . GLY B 1 102 ? 9.57 -7.789 -2.344 1 92.19 102 GLY B CA 1
ATOM 2276 C C . GLY B 1 102 ? 10.688 -6.957 -1.745 1 92.19 102 GLY B C 1
ATOM 2277 O O . GLY B 1 102 ? 10.648 -5.727 -1.793 1 92.19 102 GLY B O 1
ATOM 2278 N N . GLN B 1 103 ? 11.633 -7.598 -1.208 1 89.69 103 GLN B N 1
ATOM 2279 C CA . GLN B 1 103 ? 12.797 -6.934 -0.626 1 89.69 103 GLN B CA 1
ATOM 2280 C C . GLN B 1 103 ? 13.555 -6.133 -1.679 1 89.69 103 GLN B C 1
ATOM 2282 O O . GLN B 1 103 ? 13.93 -4.984 -1.441 1 89.69 103 GLN B O 1
ATOM 2287 N N . GLU B 1 104 ? 13.773 -6.785 -2.754 1 90.75 104 GLU B N 1
ATOM 2288 C CA . GLU B 1 104 ? 14.508 -6.133 -3.83 1 90.75 104 GLU B CA 1
ATOM 2289 C C . GLU B 1 104 ? 13.758 -4.906 -4.348 1 90.75 104 GLU B C 1
ATOM 2291 O O . GLU B 1 104 ? 14.375 -3.9 -4.707 1 90.75 104 GLU B O 1
ATOM 2296 N N . ALA B 1 105 ? 12.492 -5.055 -4.453 1 88.31 105 ALA B N 1
ATOM 2297 C CA . ALA B 1 105 ? 11.688 -3.916 -4.895 1 88.31 105 ALA B CA 1
ATOM 2298 C C . ALA B 1 105 ? 11.836 -2.734 -3.941 1 88.31 105 ALA B C 1
ATOM 2300 O O . ALA B 1 105 ? 11.945 -1.586 -4.375 1 88.31 105 ALA B O 1
ATOM 2301 N N . LYS B 1 106 ? 11.859 -2.971 -2.689 1 81.5 106 LYS B N 1
ATOM 2302 C CA . LYS B 1 106 ? 12.008 -1.934 -1.672 1 81.5 106 LYS B CA 1
ATOM 2303 C C . LYS B 1 106 ? 13.398 -1.303 -1.728 1 81.5 106 LYS B C 1
ATOM 2305 O O . LYS B 1 106 ? 13.539 -0.089 -1.568 1 81.5 106 LYS B O 1
ATOM 2310 N N . GLU B 1 107 ? 14.367 -2.15 -2 1 81.06 107 GLU B N 1
ATOM 2311 C CA . GLU B 1 107 ? 15.758 -1.721 -1.92 1 81.06 107 GLU B CA 1
ATOM 2312 C C . GLU B 1 107 ? 16.203 -1.037 -3.211 1 81.06 107 GLU B C 1
ATOM 2314 O O . GLU B 1 107 ? 16.906 -0.023 -3.174 1 81.06 107 GLU B O 1
ATOM 2319 N N . LEU B 1 108 ? 15.859 -1.673 -4.285 1 77.5 108 LEU B N 1
ATOM 2320 C CA . LEU B 1 108 ? 16.391 -1.212 -5.562 1 77.5 108 LEU B CA 1
ATOM 2321 C C . LEU B 1 108 ? 15.344 -0.441 -6.352 1 77.5 108 LEU B C 1
ATOM 2323 O O . LEU B 1 108 ? 15.656 0.54 -7.027 1 77.5 108 LEU B O 1
ATOM 2327 N N . GLY B 1 109 ? 14.133 -0.896 -6.277 1 77.88 109 GLY B N 1
ATOM 2328 C CA . GLY B 1 109 ? 13.023 -0.251 -6.957 1 77.88 109 GLY B CA 1
ATOM 2329 C C . GLY B 1 109 ? 13.211 -0.166 -8.461 1 77.88 109 GLY B C 1
ATOM 2330 O O . GLY B 1 109 ? 12.844 0.833 -9.086 1 77.88 109 GLY B O 1
ATOM 2331 N N . THR B 1 110 ? 13.891 -1.176 -8.992 1 82 110 THR B N 1
ATOM 2332 C CA . THR B 1 110 ? 14.102 -1.159 -10.438 1 82 110 THR B CA 1
ATOM 2333 C C . THR B 1 110 ? 12.789 -1.429 -11.18 1 82 110 THR B C 1
ATOM 2335 O O . THR B 1 110 ? 11.906 -2.104 -10.648 1 82 110 THR B O 1
ATOM 2338 N N . ALA B 1 111 ? 12.797 -0.907 -12.344 1 87 111 ALA B N 1
ATOM 2339 C CA . ALA B 1 111 ? 11.617 -1.096 -13.18 1 87 111 ALA B CA 1
ATOM 2340 C C . ALA B 1 111 ? 11.32 -2.578 -13.383 1 87 111 ALA B C 1
ATOM 2342 O O . ALA B 1 111 ? 10.156 -2.99 -13.391 1 87 111 ALA B O 1
ATOM 2343 N N . GLU B 1 112 ? 12.352 -3.365 -13.562 1 90.44 112 GLU B N 1
ATOM 2344 C CA . GLU B 1 112 ? 12.211 -4.793 -13.836 1 90.44 112 GLU B CA 1
ATOM 2345 C C . GLU B 1 112 ? 11.57 -5.52 -12.656 1 90.44 112 GLU B C 1
ATOM 2347 O O . GLU B 1 112 ? 10.609 -6.273 -12.836 1 90.44 112 GLU B O 1
ATOM 2352 N N . VAL B 1 113 ? 12.031 -5.305 -11.492 1 91.69 113 VAL B N 1
ATOM 2353 C CA . VAL B 1 113 ? 11.516 -5.98 -10.305 1 91.69 113 VAL B CA 1
ATOM 2354 C C . VAL B 1 113 ? 10.102 -5.5 -10 1 91.69 113 VAL B C 1
ATOM 2356 O O . VAL B 1 113 ? 9.242 -6.289 -9.594 1 91.69 113 VAL B O 1
ATOM 2359 N N . LEU B 1 114 ? 9.859 -4.238 -10.242 1 90.5 114 LEU B N 1
ATOM 2360 C CA . LEU B 1 114 ? 8.523 -3.701 -10.031 1 90.5 114 LEU B CA 1
ATOM 2361 C C . LEU B 1 114 ? 7.523 -4.328 -11 1 90.5 114 LEU B C 1
ATOM 2363 O O . LEU B 1 114 ? 6.387 -4.621 -10.625 1 90.5 114 LEU B O 1
ATOM 2367 N N . GLU B 1 115 ? 7.988 -4.531 -12.148 1 92.62 115 GLU B N 1
ATOM 2368 C CA . GLU B 1 115 ? 7.137 -5.176 -13.148 1 92.62 115 GLU B CA 1
ATOM 2369 C C . GLU B 1 115 ? 6.836 -6.621 -12.766 1 92.62 115 GLU B C 1
ATOM 2371 O O . GLU B 1 115 ? 5.727 -7.109 -12.984 1 92.62 115 GLU B O 1
ATOM 2376 N N . ILE B 1 116 ? 7.758 -7.297 -12.203 1 93.62 116 ILE B N 1
ATOM 2377 C CA . ILE B 1 116 ? 7.574 -8.672 -11.758 1 93.62 116 ILE B CA 1
ATOM 2378 C C . ILE B 1 116 ? 6.496 -8.727 -10.68 1 93.62 116 ILE B C 1
ATOM 2380 O O . ILE B 1 116 ? 5.574 -9.547 -10.758 1 93.62 116 ILE B O 1
ATOM 2384 N N . LEU B 1 117 ? 6.605 -7.867 -9.773 1 93.88 117 LEU B N 1
ATOM 2385 C CA . LEU B 1 117 ? 5.645 -7.855 -8.672 1 93.88 117 LEU B CA 1
ATOM 2386 C C . LEU B 1 117 ? 4.254 -7.477 -9.172 1 93.88 117 LEU B C 1
ATOM 2388 O O . LEU B 1 117 ? 3.25 -7.992 -8.672 1 93.88 117 LEU B O 1
ATOM 2392 N N . THR B 1 118 ? 4.234 -6.574 -10.125 1 93.94 118 THR B N 1
ATOM 2393 C CA . THR B 1 118 ? 2.967 -6.207 -10.75 1 93.94 118 THR B CA 1
ATOM 2394 C C . THR B 1 118 ? 2.336 -7.406 -11.445 1 93.94 118 THR B C 1
ATOM 2396 O O . THR B 1 118 ? 1.128 -7.633 -11.336 1 93.94 118 THR B O 1
ATOM 2399 N N . GLN B 1 119 ? 3.135 -8.164 -12.062 1 94.56 119 GLN B N 1
ATOM 2400 C CA . GLN B 1 119 ? 2.656 -9.367 -12.734 1 94.56 119 GLN B CA 1
ATOM 2401 C C . GLN B 1 119 ? 2.139 -10.391 -11.727 1 94.56 119 GLN B C 1
ATOM 2403 O O . GLN B 1 119 ? 1.106 -11.023 -11.945 1 94.56 119 GLN B O 1
ATOM 2408 N N . VAL B 1 120 ? 2.842 -10.547 -10.664 1 96.19 120 VAL B N 1
ATOM 2409 C CA . VAL B 1 120 ? 2.426 -11.461 -9.602 1 96.19 120 VAL B CA 1
ATOM 2410 C C . VAL B 1 120 ? 1.052 -11.047 -9.078 1 96.19 120 VAL B C 1
ATOM 2412 O O . VAL B 1 120 ? 0.144 -11.875 -8.977 1 96.19 120 VAL B O 1
ATOM 2415 N N . GLU B 1 121 ? 0.897 -9.797 -8.797 1 96 121 GLU B N 1
ATOM 2416 C CA . GLU B 1 121 ? -0.375 -9.305 -8.281 1 96 121 GLU B CA 1
ATOM 2417 C C . GLU B 1 121 ? -1.498 -9.508 -9.297 1 96 121 GLU B C 1
ATOM 2419 O O . GLU B 1 121 ? -2.604 -9.914 -8.93 1 96 121 GLU B O 1
ATOM 2424 N N . ARG B 1 122 ? -1.201 -9.273 -10.523 1 96.19 122 ARG B N 1
ATOM 2425 C CA . ARG B 1 122 ? -2.195 -9.445 -11.578 1 96.19 122 ARG B CA 1
ATOM 2426 C C . ARG B 1 122 ? -2.652 -10.898 -11.664 1 96.19 122 ARG B C 1
ATOM 2428 O O . ARG B 1 122 ? -3.846 -11.172 -11.805 1 96.19 122 ARG B O 1
ATOM 2435 N N . GLN B 1 123 ? -1.758 -11.758 -11.578 1 96.88 123 GLN B N 1
ATOM 2436 C CA . GLN B 1 123 ? -2.1 -13.172 -11.648 1 96.88 123 GLN B CA 1
ATOM 2437 C C . GLN B 1 123 ? -2.928 -13.602 -10.445 1 96.88 123 GLN B C 1
ATOM 2439 O O . GLN B 1 123 ? -3.842 -14.422 -10.57 1 96.88 123 GLN B O 1
ATOM 2444 N N . ILE B 1 124 ? -2.633 -13.055 -9.32 1 97.88 124 ILE B N 1
ATOM 2445 C CA . ILE B 1 124 ? -3.408 -13.336 -8.117 1 97.88 124 ILE B CA 1
ATOM 2446 C C . ILE B 1 124 ? -4.836 -12.82 -8.297 1 97.88 124 ILE B C 1
ATOM 2448 O O . ILE B 1 124 ? -5.801 -13.555 -8.055 1 97.88 124 ILE B O 1
ATOM 2452 N N . LEU B 1 125 ? -4.961 -11.641 -8.734 1 97.88 125 LEU B N 1
ATOM 2453 C CA . LEU B 1 125 ? -6.273 -11.031 -8.938 1 97.88 125 LEU B CA 1
ATOM 2454 C C . LEU B 1 125 ? -7.074 -11.789 -9.984 1 97.88 125 LEU B C 1
ATOM 2456 O O . LEU B 1 125 ? -8.281 -11.984 -9.836 1 97.88 125 LEU B O 1
ATOM 2460 N N . ASP B 1 126 ? -6.359 -12.234 -11.023 1 97.44 126 ASP B N 1
ATOM 2461 C CA . ASP B 1 126 ? -7.016 -13.031 -12.055 1 97.44 126 ASP B CA 1
ATOM 2462 C C . ASP B 1 126 ? -7.531 -14.352 -11.492 1 97.44 126 ASP B C 1
ATOM 2464 O O . ASP B 1 126 ? -8.617 -14.805 -11.852 1 97.44 126 ASP B O 1
ATOM 2468 N N . TYR B 1 127 ? -6.785 -14.875 -10.703 1 97.62 127 TYR B N 1
ATOM 2469 C CA . TYR B 1 127 ? -7.203 -16.125 -10.07 1 97.62 127 TYR B CA 1
ATOM 2470 C C . TYR B 1 127 ? -8.422 -15.898 -9.188 1 97.62 127 TYR B C 1
ATOM 2472 O O . TYR B 1 127 ? -9.406 -16.641 -9.273 1 97.62 127 TYR B O 1
ATOM 2480 N N . ILE B 1 128 ? -8.422 -14.914 -8.336 1 97.62 128 ILE B N 1
ATOM 2481 C CA . ILE B 1 128 ? -9.547 -14.609 -7.465 1 97.62 128 ILE B CA 1
ATOM 2482 C C . ILE B 1 128 ? -10.797 -14.336 -8.305 1 97.62 128 ILE B C 1
ATOM 2484 O O . ILE B 1 128 ? -11.883 -14.828 -7.992 1 97.62 128 ILE B O 1
ATOM 2488 N N . LYS B 1 129 ? -10.594 -13.586 -9.305 1 97.25 129 LYS B N 1
ATOM 2489 C CA . LYS B 1 129 ? -11.688 -13.289 -10.227 1 97.25 129 LYS B CA 1
ATOM 2490 C C . LYS B 1 129 ? -12.297 -14.57 -10.789 1 97.25 129 LYS B C 1
ATOM 2492 O O . LYS B 1 129 ? -13.523 -14.695 -10.859 1 97.25 129 LYS B O 1
ATOM 2497 N N . SER B 1 130 ? -11.453 -15.492 -11.164 1 96.44 130 SER B N 1
ATOM 2498 C CA . SER B 1 130 ? -11.922 -16.75 -11.734 1 96.44 130 SER B CA 1
ATOM 2499 C C . SER B 1 130 ? -12.758 -17.531 -10.727 1 96.44 130 SER B C 1
ATOM 2501 O O . SER B 1 130 ? -13.75 -18.172 -11.086 1 96.44 130 SER B O 1
ATOM 2503 N N . VAL B 1 131 ? -12.391 -17.484 -9.492 1 94.69 131 VAL B N 1
ATOM 2504 C CA . VAL B 1 131 ? -13.133 -18.172 -8.438 1 94.69 131 VAL B CA 1
ATOM 2505 C C . VAL B 1 131 ? -14.484 -17.484 -8.242 1 94.69 131 VAL B C 1
ATOM 2507 O O . VAL B 1 131 ? -15.516 -18.141 -8.102 1 94.69 131 VAL B O 1
ATOM 2510 N N . ILE B 1 132 ? -14.492 -16.141 -8.219 1 94.62 132 ILE B N 1
ATOM 2511 C CA . ILE B 1 132 ? -15.711 -15.359 -8.062 1 94.62 132 ILE B CA 1
ATOM 2512 C C . ILE B 1 132 ? -16.672 -15.664 -9.211 1 94.62 132 ILE B C 1
ATOM 2514 O O . ILE B 1 132 ? -17.875 -15.852 -8.992 1 94.62 132 ILE B O 1
ATOM 2518 N N . MET B 1 133 ? -16.141 -15.773 -10.383 1 94.94 133 MET B N 1
ATOM 2519 C CA . MET B 1 133 ? -16.953 -16.047 -11.562 1 94.94 133 MET B CA 1
ATOM 2520 C C . MET B 1 133 ? -17.578 -17.438 -11.477 1 94.94 133 MET B C 1
ATOM 2522 O O . MET B 1 133 ? -18.719 -17.641 -11.875 1 94.94 133 MET B O 1
ATOM 2526 N N . LYS B 1 134 ? -16.844 -18.359 -10.984 1 91.69 134 LYS B N 1
ATOM 2527 C CA . LYS B 1 134 ? -17.359 -19.703 -10.805 1 91.69 134 LYS B CA 1
ATOM 2528 C C . LYS B 1 134 ? -18.531 -19.719 -9.828 1 91.69 134 LYS B C 1
ATOM 2530 O O . LYS B 1 134 ? -19.516 -20.422 -10.047 1 91.69 134 LYS B O 1
ATOM 2535 N N . GLU B 1 135 ? -18.422 -19 -8.75 1 87.69 135 GLU B N 1
ATOM 2536 C CA . GLU B 1 135 ? -19.484 -18.922 -7.754 1 87.69 135 GLU B CA 1
ATOM 2537 C C . GLU B 1 135 ? -20.703 -18.188 -8.305 1 87.69 135 GLU B C 1
ATOM 2539 O O . GLU B 1 135 ? -21.844 -18.578 -8.023 1 87.69 135 GLU B O 1
ATOM 2544 N N . LYS B 1 136 ? -20.453 -17.203 -9.055 1 89.31 136 LYS B N 1
ATOM 2545 C CA . LYS B 1 136 ? -21.547 -16.469 -9.688 1 89.31 136 LYS B CA 1
ATOM 2546 C C 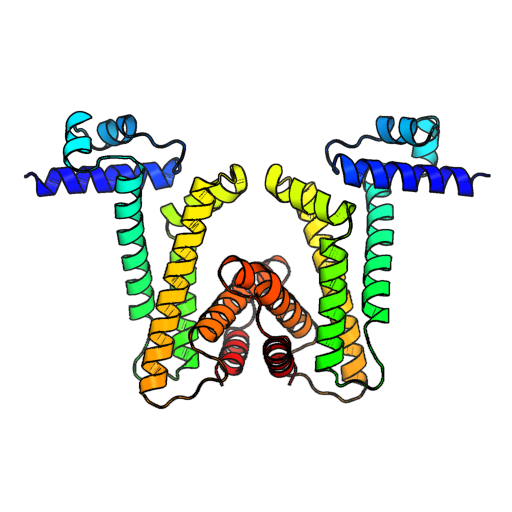. LYS B 1 136 ? -22.328 -17.375 -10.641 1 89.31 136 LYS B C 1
ATOM 2548 O O . LYS B 1 136 ? -23.562 -17.266 -10.742 1 89.31 136 LYS B O 1
ATOM 2553 N N . ALA B 1 137 ? -21.672 -18.156 -11.328 1 89.12 137 ALA B N 1
ATOM 2554 C CA . ALA B 1 137 ? -22.297 -19.094 -12.266 1 89.12 137 ALA B CA 1
ATOM 2555 C C . ALA B 1 137 ? -23.219 -20.062 -11.547 1 89.12 137 ALA B C 1
ATOM 2557 O O . ALA B 1 137 ? -24.141 -20.625 -12.148 1 89.12 137 ALA B O 1
ATOM 2558 N N . LYS B 1 138 ? -23.047 -20.203 -10.258 1 86.81 138 LYS B N 1
ATOM 2559 C CA . LYS B 1 138 ? -23.906 -21.062 -9.445 1 86.81 138 LYS B CA 1
ATOM 2560 C C . LYS B 1 138 ? -25.141 -20.297 -8.969 1 86.81 138 LYS B C 1
ATOM 2562 O O . LYS B 1 138 ? -26 -20.859 -8.281 1 86.81 138 LYS B O 1
ATOM 2567 N N . GLY B 1 139 ? -25.203 -19.031 -9.266 1 86.62 139 GLY B N 1
ATOM 2568 C CA . GLY B 1 139 ? -26.406 -18.281 -8.961 1 86.62 139 GLY B CA 1
ATOM 2569 C C . GLY B 1 139 ? -26.219 -17.281 -7.832 1 86.62 139 GLY B C 1
ATOM 2570 O O . GLY B 1 139 ? -27.172 -16.641 -7.402 1 86.62 139 GLY B O 1
ATOM 2571 N N . ILE B 1 140 ? -25.047 -17.141 -7.348 1 81.62 140 ILE B N 1
ATOM 2572 C CA . ILE B 1 140 ? -24.766 -16.203 -6.266 1 81.62 140 ILE B CA 1
ATOM 2573 C C . ILE B 1 140 ? -24.531 -14.805 -6.84 1 81.62 140 ILE B C 1
ATOM 2575 O O . ILE B 1 140 ? -23.672 -14.625 -7.707 1 81.62 140 ILE B O 1
ATOM 2579 N N . ASP B 1 141 ? -25.234 -13.828 -6.461 1 83.56 141 ASP B N 1
ATOM 2580 C CA . ASP B 1 141 ? -25.109 -12.461 -6.938 1 83.56 141 ASP B CA 1
ATOM 2581 C C . ASP B 1 141 ? -24.109 -11.672 -6.082 1 83.56 141 ASP B C 1
ATOM 2583 O O . ASP B 1 141 ? -24.078 -11.836 -4.863 1 83.56 141 ASP B O 1
ATOM 2587 N N . THR B 1 142 ? -23.25 -10.984 -6.715 1 84.56 142 THR B N 1
ATOM 2588 C CA . THR B 1 142 ? -22.312 -10.125 -6.016 1 84.56 142 THR B CA 1
ATOM 2589 C C . THR B 1 142 ? -22.594 -8.656 -6.301 1 84.56 142 THR B C 1
ATOM 2591 O O . THR B 1 142 ? -23.188 -8.328 -7.336 1 84.56 142 THR B O 1
ATOM 2594 N N . LYS B 1 143 ? -22.266 -7.805 -5.445 1 83.38 143 LYS B N 1
ATOM 2595 C CA . LYS B 1 143 ? -22.547 -6.371 -5.508 1 83.38 143 LYS B CA 1
ATOM 2596 C C . LYS B 1 143 ? -21.766 -5.715 -6.645 1 83.38 143 LYS B C 1
ATOM 2598 O O . LYS B 1 143 ? -22.234 -4.746 -7.246 1 83.38 143 LYS B O 1
ATOM 2603 N N . HIS B 1 144 ? -20.641 -6.285 -6.93 1 89.88 144 HIS B N 1
ATOM 2604 C CA . HIS B 1 144 ? -19.734 -5.664 -7.891 1 89.88 144 HIS B CA 1
ATOM 2605 C C . HIS B 1 144 ? -19.312 -6.656 -8.969 1 89.88 144 HIS B C 1
ATOM 2607 O O . HIS B 1 144 ? -19.5 -7.863 -8.812 1 89.88 144 HIS B O 1
ATOM 2613 N N . ASP B 1 145 ? -18.891 -6.129 -10.062 1 92.06 145 ASP B N 1
ATOM 2614 C CA . ASP B 1 145 ? -18.359 -7.023 -11.078 1 92.06 145 ASP B CA 1
ATOM 2615 C C . ASP B 1 145 ? -17.188 -7.832 -10.531 1 92.06 145 ASP B C 1
ATOM 2617 O O . ASP B 1 145 ? -16.484 -7.391 -9.609 1 92.06 145 ASP B O 1
ATOM 2621 N N . PRO B 1 146 ? -16.938 -8.969 -11.125 1 95.06 146 PRO B N 1
ATOM 2622 C CA . PRO B 1 146 ? -15.961 -9.906 -10.57 1 95.06 146 PRO B CA 1
ATOM 2623 C C . PRO B 1 146 ? -14.555 -9.32 -10.469 1 95.06 146 PRO B C 1
ATOM 2625 O O . PRO B 1 146 ? -13.828 -9.609 -9.523 1 95.06 146 PRO B O 1
ATOM 2628 N N . GLU B 1 147 ? -14.156 -8.523 -11.414 1 96 147 GLU B N 1
ATOM 2629 C CA . GLU B 1 147 ? -12.82 -7.918 -11.406 1 96 147 GLU B CA 1
ATOM 2630 C C . GLU B 1 147 ? -12.672 -6.934 -10.25 1 96 147 GLU B C 1
ATOM 2632 O O . GLU B 1 147 ? -11.688 -6.988 -9.508 1 96 147 GLU B O 1
ATOM 2637 N N . LEU B 1 148 ? -13.672 -6.074 -10.109 1 96.19 148 LEU B N 1
ATOM 2638 C CA . LEU B 1 148 ? -13.656 -5.094 -9.031 1 96.19 148 LEU B CA 1
ATOM 2639 C C . LEU B 1 148 ? -13.766 -5.777 -7.672 1 96.19 148 LEU B C 1
ATOM 2641 O O . LEU B 1 148 ? -13.086 -5.395 -6.719 1 96.19 148 LEU B O 1
ATOM 2645 N N . LEU B 1 149 ? -14.633 -6.766 -7.609 1 95.88 149 LEU B N 1
ATOM 2646 C CA . LEU B 1 149 ? -14.805 -7.488 -6.352 1 95.88 149 LEU B CA 1
ATOM 2647 C C . LEU B 1 149 ? -13.508 -8.18 -5.945 1 95.88 149 LEU B C 1
ATOM 2649 O O . LEU B 1 149 ? -13.117 -8.133 -4.777 1 95.88 149 LEU B O 1
ATOM 2653 N N . ALA B 1 150 ? -12.836 -8.812 -6.926 1 97.25 150 ALA B N 1
ATOM 2654 C CA . ALA B 1 150 ? -11.562 -9.469 -6.645 1 97.25 150 ALA B CA 1
ATOM 2655 C C . ALA B 1 150 ? -10.547 -8.484 -6.078 1 97.25 150 ALA B C 1
ATOM 2657 O O . ALA B 1 150 ? -9.867 -8.781 -5.094 1 97.25 150 ALA B O 1
ATOM 2658 N N . PHE B 1 151 ? -10.523 -7.34 -6.672 1 97.31 151 PHE B N 1
ATOM 2659 C CA . PHE B 1 151 ? -9.609 -6.281 -6.262 1 97.31 151 PHE B CA 1
ATOM 2660 C C . PHE B 1 151 ? -9.93 -5.809 -4.848 1 97.31 151 PHE B C 1
ATOM 2662 O O . PHE B 1 151 ? -9.031 -5.727 -4.004 1 97.31 151 PHE B O 1
ATOM 2669 N N . LEU B 1 152 ? -11.164 -5.59 -4.57 1 96.31 152 LEU B N 1
ATOM 2670 C CA . LEU B 1 152 ? -11.602 -5.039 -3.293 1 96.31 152 LEU B CA 1
ATOM 2671 C C . LEU B 1 152 ? -11.297 -6.008 -2.154 1 96.31 152 LEU B C 1
ATOM 2673 O O . LEU B 1 152 ? -10.727 -5.617 -1.137 1 96.31 152 LEU B O 1
ATOM 2677 N N . VAL B 1 153 ? -11.664 -7.266 -2.357 1 96.56 153 VAL B N 1
ATOM 2678 C CA . VAL B 1 153 ? -11.492 -8.219 -1.265 1 96.56 153 VAL B CA 1
ATOM 2679 C C . VAL B 1 153 ? -10 -8.461 -1.021 1 96.56 153 VAL B C 1
ATOM 2681 O O . VAL B 1 153 ? -9.57 -8.633 0.123 1 96.56 153 VAL B O 1
ATOM 2684 N N . TYR B 1 154 ? -9.234 -8.461 -2.117 1 97.5 154 TYR B N 1
ATOM 2685 C CA . TYR B 1 154 ? -7.801 -8.695 -1.991 1 97.5 154 TYR B CA 1
ATOM 2686 C C . TYR B 1 154 ? -7.121 -7.543 -1.265 1 97.5 154 TYR B C 1
ATOM 2688 O O . TYR B 1 154 ? -6.383 -7.758 -0.302 1 97.5 154 TYR B O 1
ATOM 2696 N N . LYS B 1 155 ? -7.363 -6.32 -1.673 1 96.88 155 LYS B N 1
ATOM 2697 C CA . LYS B 1 155 ? -6.73 -5.137 -1.092 1 96.88 155 LYS B CA 1
ATOM 2698 C C . LYS B 1 155 ? -7.172 -4.934 0.355 1 96.88 155 LYS B C 1
ATOM 2700 O O . LYS B 1 155 ? -6.363 -4.566 1.21 1 96.88 155 LYS B O 1
ATOM 2705 N N . THR B 1 156 ? -8.445 -5.168 0.583 1 96.25 156 THR B N 1
ATOM 2706 C CA . THR B 1 156 ? -8.953 -5.027 1.942 1 96.25 156 THR B CA 1
ATOM 2707 C C . THR B 1 156 ? -8.297 -6.043 2.875 1 96.25 156 THR B C 1
ATOM 2709 O O . THR B 1 156 ? -7.855 -5.688 3.971 1 96.25 156 THR B O 1
ATOM 2712 N N . TYR B 1 157 ? -8.25 -7.258 2.377 1 95.5 157 TYR B N 1
ATOM 2713 C CA . TYR B 1 157 ? -7.68 -8.312 3.199 1 95.5 157 TYR B CA 1
ATOM 2714 C C . TYR B 1 157 ? -6.219 -8.031 3.523 1 95.5 157 TYR B C 1
ATOM 2716 O O . TYR B 1 157 ? -5.785 -8.18 4.668 1 95.5 157 TYR B O 1
ATOM 2724 N N . ILE B 1 158 ? -5.477 -7.629 2.574 1 94.75 158 ILE B N 1
ATOM 2725 C CA . ILE B 1 158 ? -4.078 -7.277 2.783 1 94.75 158 ILE B CA 1
ATOM 2726 C C . ILE B 1 158 ? -3.98 -6.137 3.795 1 94.75 158 ILE B C 1
ATOM 2728 O O . ILE B 1 158 ? -3.148 -6.176 4.707 1 94.75 158 ILE B O 1
ATOM 2732 N N . ALA B 1 159 ? -4.785 -5.121 3.625 1 94.94 159 ALA B N 1
ATOM 2733 C CA . ALA B 1 159 ? -4.766 -3.979 4.531 1 94.94 159 ALA B CA 1
ATOM 2734 C C . ALA B 1 159 ? -5.047 -4.41 5.969 1 94.94 159 ALA B C 1
ATOM 2736 O O . ALA B 1 159 ? -4.395 -3.943 6.902 1 94.94 159 ALA B O 1
ATOM 2737 N N . LEU B 1 160 ? -5.949 -5.324 6.152 1 94.81 160 LEU B N 1
ATOM 2738 C CA . LEU B 1 160 ? -6.359 -5.762 7.48 1 94.81 160 LEU B CA 1
ATOM 2739 C C . LEU B 1 160 ? -5.27 -6.602 8.133 1 94.81 160 LEU B C 1
ATOM 2741 O O . LEU B 1 160 ? -4.988 -6.449 9.328 1 94.81 160 LEU B O 1
ATOM 2745 N N . ILE B 1 161 ? -4.625 -7.41 7.359 1 92.75 161 ILE B N 1
ATOM 2746 C CA . ILE B 1 161 ? -3.693 -8.383 7.926 1 92.75 161 ILE B CA 1
ATOM 2747 C C . ILE B 1 161 ? -2.301 -7.762 8.023 1 92.75 161 ILE B C 1
ATOM 2749 O O . ILE B 1 161 ? -1.512 -8.125 8.898 1 92.75 161 ILE B O 1
ATOM 2753 N N . SER B 1 162 ? -1.977 -6.801 7.164 1 90.88 162 SER B N 1
ATOM 2754 C CA . SER B 1 162 ? -0.632 -6.234 7.141 1 90.88 162 SER B CA 1
ATOM 2755 C C . SER B 1 162 ? -0.621 -4.816 7.711 1 90.88 162 SER B C 1
ATOM 2757 O O . SER B 1 162 ? -0.07 -4.578 8.789 1 90.88 162 SER B O 1
ATOM 2759 N N . ASP B 1 163 ? -1.364 -3.932 7.117 1 91.44 163 ASP B N 1
ATOM 2760 C CA . ASP B 1 163 ? -1.302 -2.52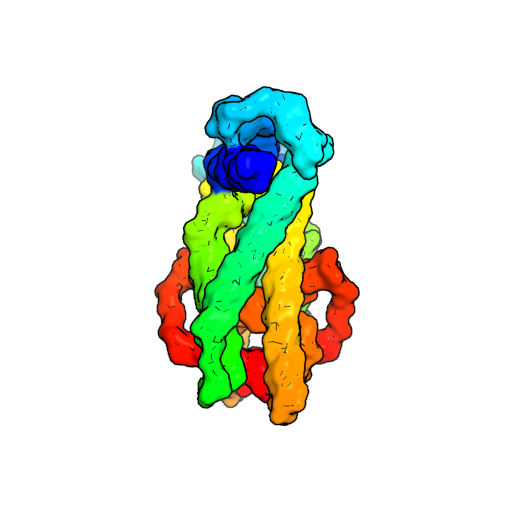1 7.488 1 91.44 163 ASP B CA 1
ATOM 2761 C C . ASP B 1 163 ? -1.885 -2.295 8.883 1 91.44 163 ASP B C 1
ATOM 2763 O O . ASP B 1 163 ? -1.298 -1.583 9.695 1 91.44 163 ASP B O 1
ATOM 2767 N N . TRP B 1 164 ? -3.018 -2.912 9.133 1 93.44 164 TRP B N 1
ATOM 2768 C CA . TRP B 1 164 ? -3.684 -2.76 10.422 1 93.44 164 TRP B CA 1
ATOM 2769 C C . TRP B 1 164 ? -2.799 -3.27 11.555 1 93.44 164 TRP B C 1
ATOM 2771 O O . TRP B 1 164 ? -2.637 -2.598 12.578 1 93.44 164 TRP B O 1
ATOM 2781 N N . GLU B 1 165 ? -2.174 -4.363 11.336 1 89.88 165 GLU B N 1
ATOM 2782 C CA . GLU B 1 165 ? -1.43 -5.059 12.383 1 89.88 165 GLU B CA 1
ATOM 2783 C C . GLU B 1 165 ? -0.109 -4.355 12.68 1 89.88 165 GLU B C 1
ATOM 2785 O O . GLU B 1 165 ? 0.534 -4.633 13.695 1 89.88 165 GLU B O 1
ATOM 2790 N N . ARG B 1 166 ? 0.241 -3.398 11.891 1 87.81 166 ARG B N 1
ATOM 2791 C CA . ARG B 1 166 ? 1.439 -2.605 12.148 1 87.81 166 ARG B CA 1
ATOM 2792 C C . ARG B 1 166 ? 1.242 -1.683 13.344 1 87.81 166 ARG B C 1
ATOM 2794 O O . ARG B 1 166 ? 2.197 -1.37 14.062 1 87.81 166 ARG B O 1
ATOM 2801 N N . GLN B 1 167 ? -0.002 -1.301 13.547 1 86.81 167 GLN B N 1
ATOM 2802 C CA . GLN B 1 167 ? -0.238 -0.304 14.586 1 86.81 167 GLN B CA 1
ATOM 2803 C C . GLN B 1 167 ? -1.339 -0.754 15.547 1 86.81 167 GLN B C 1
ATOM 2805 O O . GLN B 1 167 ? -1.716 -0.017 16.453 1 86.81 167 GLN B O 1
ATOM 2810 N N . HIS B 1 168 ? -1.901 -1.97 15.25 1 91.06 168 HIS B N 1
ATOM 2811 C CA . HIS B 1 168 ? -2.99 -2.488 16.078 1 91.06 168 HIS B CA 1
ATOM 2812 C C . HIS B 1 168 ? -2.818 -3.98 16.328 1 91.06 168 HIS B C 1
ATOM 2814 O O . HIS B 1 168 ? -2.072 -4.66 15.625 1 91.06 168 HIS B O 1
ATOM 2820 N N . GLU B 1 169 ? -3.484 -4.426 17.328 1 92.12 169 GLU B N 1
ATOM 2821 C CA . GLU B 1 169 ? -3.592 -5.871 17.5 1 92.12 169 GLU B CA 1
ATOM 2822 C C . GLU B 1 169 ? -4.355 -6.508 16.344 1 92.12 169 GLU B C 1
ATOM 2824 O O . GLU B 1 169 ? -5.277 -5.902 15.789 1 92.12 169 GLU B O 1
ATOM 2829 N N . PRO B 1 170 ? -3.916 -7.75 16 1 92.75 170 PRO B N 1
ATOM 2830 C CA . PRO B 1 170 ? -4.672 -8.438 14.953 1 92.75 170 PRO B CA 1
ATOM 2831 C C . PRO B 1 170 ? -6.168 -8.5 15.258 1 92.75 170 PRO B C 1
ATOM 2833 O O . PRO B 1 170 ? -6.562 -8.688 16.406 1 92.75 170 PRO B O 1
ATOM 2836 N N . LEU B 1 171 ? -6.941 -8.281 14.266 1 93.31 171 LEU B N 1
ATOM 2837 C CA . LEU B 1 171 ? -8.391 -8.367 14.406 1 93.31 171 LEU B CA 1
ATOM 2838 C C . LEU B 1 171 ? -8.828 -9.82 14.594 1 93.31 171 LEU B C 1
ATOM 2840 O O . LEU B 1 171 ? -8.227 -10.727 14.023 1 93.31 171 LEU B O 1
ATOM 2844 N N . PRO B 1 172 ? -9.922 -9.984 15.359 1 92.62 172 PRO B N 1
ATOM 2845 C CA . PRO B 1 172 ? -10.508 -11.328 15.406 1 92.62 172 PRO B CA 1
ATOM 2846 C C . PRO B 1 172 ? -10.938 -11.836 14.031 1 92.62 172 PRO B C 1
ATOM 2848 O O . PRO B 1 172 ? -11.406 -11.047 13.203 1 92.62 172 PRO B O 1
ATOM 2851 N N . LYS B 1 173 ? -10.781 -13.156 13.867 1 90.94 173 LYS B N 1
ATOM 2852 C CA . LYS B 1 173 ? -11.141 -13.781 12.602 1 90.94 173 LYS B CA 1
ATOM 2853 C C . LYS B 1 173 ? -12.586 -13.477 12.227 1 90.94 173 LYS B C 1
ATOM 2855 O O . LYS B 1 173 ? -12.906 -13.281 11.055 1 90.94 173 LYS B O 1
ATOM 2860 N N . GLU B 1 174 ? -13.391 -13.414 13.164 1 91.75 174 GLU B N 1
ATOM 2861 C CA . GLU B 1 174 ? -14.812 -13.156 12.938 1 91.75 174 GLU B CA 1
ATOM 2862 C C . GLU B 1 174 ? -15.031 -11.758 12.359 1 91.75 174 GLU B C 1
ATOM 2864 O O . GLU B 1 174 ? -15.883 -11.578 11.492 1 91.75 174 GLU B O 1
ATOM 2869 N N . THR B 1 175 ? -14.281 -10.812 12.852 1 93.5 175 THR B N 1
ATOM 2870 C CA . THR B 1 175 ? -14.398 -9.445 12.359 1 93.5 175 THR B CA 1
ATOM 2871 C C . THR B 1 175 ? -13.969 -9.352 10.898 1 93.5 175 THR B C 1
ATOM 2873 O O . THR B 1 175 ? -14.648 -8.734 10.078 1 93.5 175 THR B O 1
ATOM 2876 N N . ILE B 1 176 ? -12.898 -10.008 10.586 1 93.88 176 ILE B N 1
ATOM 2877 C CA . ILE B 1 176 ? -12.398 -10.031 9.219 1 93.88 176 ILE B CA 1
ATOM 2878 C C . ILE B 1 176 ? -13.422 -10.695 8.305 1 93.88 176 ILE B C 1
ATOM 2880 O O . ILE B 1 176 ? -13.711 -10.195 7.215 1 93.88 176 ILE B O 1
ATOM 2884 N N . SER B 1 177 ? -13.977 -11.773 8.805 1 92.62 177 SER B N 1
ATOM 2885 C CA . SER B 1 177 ? -14.984 -12.5 8.047 1 92.62 177 SER B CA 1
ATOM 2886 C C . SER B 1 177 ? -16.203 -11.633 7.758 1 92.62 177 SER B C 1
ATOM 2888 O O . SER B 1 177 ? -16.734 -11.648 6.645 1 92.62 177 SER B O 1
ATOM 2890 N N . GLU B 1 178 ? -16.609 -10.883 8.695 1 92 178 GLU B N 1
ATOM 2891 C CA . GLU B 1 178 ? -17.75 -9.992 8.531 1 92 178 GLU B CA 1
ATOM 2892 C C . GLU B 1 178 ? -17.469 -8.914 7.488 1 92 178 GLU B C 1
ATOM 2894 O O . GLU B 1 178 ? -18.344 -8.562 6.695 1 92 178 GLU B O 1
ATOM 2899 N N . ILE B 1 179 ? -16.297 -8.406 7.512 1 93.25 179 ILE B N 1
ATOM 2900 C CA . ILE B 1 179 ? -15.898 -7.355 6.578 1 93.25 179 ILE B CA 1
ATOM 2901 C C . ILE B 1 179 ? -15.883 -7.91 5.152 1 93.25 179 ILE B C 1
ATOM 2903 O O . ILE B 1 179 ? -16.438 -7.297 4.238 1 93.25 179 ILE B O 1
ATOM 2907 N N . ILE B 1 180 ? -15.289 -9.141 5.008 1 92.62 180 ILE B N 1
ATOM 2908 C CA . ILE B 1 180 ? -15.211 -9.781 3.699 1 92.62 180 ILE B CA 1
ATOM 2909 C C . ILE B 1 180 ? -16.625 -10.125 3.213 1 92.62 180 ILE B C 1
ATOM 2911 O O . ILE B 1 180 ? -16.953 -9.898 2.049 1 92.62 180 ILE B O 1
ATOM 2915 N N . ARG B 1 181 ? -17.422 -10.578 4.102 1 90.38 181 ARG B N 1
ATOM 2916 C CA . ARG B 1 181 ? -18.797 -10.922 3.766 1 90.38 181 ARG B CA 1
ATOM 2917 C C . ARG B 1 181 ? -19.562 -9.695 3.271 1 90.38 181 ARG B C 1
ATOM 2919 O O . ARG B 1 181 ? -20.297 -9.773 2.287 1 90.38 181 ARG B O 1
ATOM 2926 N N . ALA B 1 182 ? -19.391 -8.602 3.92 1 88.19 182 ALA B N 1
ATOM 2927 C CA . ALA B 1 182 ? -20.094 -7.371 3.578 1 88.19 182 ALA B CA 1
ATOM 2928 C C . ALA B 1 182 ? -19.688 -6.879 2.189 1 88.19 182 ALA B C 1
ATOM 2930 O O . ALA B 1 182 ? -20.469 -6.219 1.507 1 88.19 182 ALA B O 1
ATOM 2931 N N . GLN B 1 183 ? -18.469 -7.184 1.752 1 87.94 183 GLN B N 1
ATOM 2932 C CA . GLN B 1 183 ? -17.984 -6.75 0.442 1 87.94 183 GLN B CA 1
ATOM 2933 C C . GLN B 1 183 ? -18.562 -7.621 -0.669 1 87.94 183 GLN B C 1
ATOM 2935 O O . GLN B 1 183 ? -18.703 -7.176 -1.812 1 87.94 183 GLN B O 1
ATOM 2940 N N . ILE B 1 184 ? -18.891 -8.805 -0.284 1 86.19 184 ILE B N 1
ATOM 2941 C CA . ILE B 1 184 ? -19.375 -9.773 -1.265 1 86.19 184 ILE B CA 1
ATOM 2942 C C . ILE B 1 184 ? -20.875 -9.617 -1.443 1 86.19 184 ILE B C 1
ATOM 2944 O O . ILE B 1 184 ? -21.375 -9.648 -2.568 1 86.19 184 ILE B O 1
ATOM 2948 N N . GLN B 1 185 ? -21.609 -9.461 -0.346 1 77.69 185 GLN B N 1
ATOM 2949 C CA . GLN B 1 185 ? -23.062 -9.484 -0.363 1 77.69 185 GLN B CA 1
ATOM 2950 C C . GLN B 1 185 ? -23.641 -8.07 -0.374 1 77.69 185 GLN B C 1
ATOM 2952 O O . GLN B 1 185 ? -24.781 -7.867 -0.792 1 77.69 185 GLN B O 1
#

InterPro domains:
  IPR001647 DNA-binding HTH domain, TetR-type [PF00440] (10-53)
  IPR001647 DNA-binding HTH domain, TetR-type [PR00455] (9-22)
  IPR001647 DNA-binding HTH domain, TetR-type [PR00455] (30-53)
  IPR001647 DNA-binding HTH domain, TetR-type [PS50977] (3-63)
  IPR009057 Homedomain-like superfamily [SSF46689] (4-75)
  IPR023772 DNA-binding HTH domain, TetR-type, conserved site [PS01081] (21-51)
  IPR036271 Tetracyclin repressor-like, C-terminal domain superfamily [SSF48498] (78-180)
  IPR050624 Nucleoid occlusion factor SlmA/HTH-type transcriptional regulator [PTHR43479] (4-180)

Organism: NCBI:txid361277

Secondary structure (DSSP, 8-state):
-HHHHHHHHHHHHHHHHHHHHHHH--HHHHHHHHTS-HHHHHHH-SSHHHHHHHHHHHHHHHHHHHHHHH--TTS-HHHHHHHHHHHHHHHHHH-HHHHHHHHHHHHT--HHHHHHHHHHHHHHHHHHHHHHHHHHHTT---SS-HHHHHHHHHHHHHIIIIIHHHHSPPPPHHHHHHHHHHHH-/-HHHHHHHHHHHHHHHHHHHHHHH--HHHHHHHHTS-HHHHHHH-SSHHHHHHHHHHHHHHHHHHHHHHH--TTS-HHHHHHHHHHHHHHHHHH-HHHHHHHHHHHHT--HHHHHHHHHHHHHHHHHHHHHHHHHHHTT---SS-HHHHHHHHHHHHHIIIIIHHHHSPPPPHHHHHHHHHHHH-

Radius of gyration: 24.92 Å; Cα contacts (8 Å, |Δi|>4): 352; chains: 2; bounding box: 56×79×45 Å

Solvent-accessible surface area (backbone atoms only — not comparable to full-atom values): 19702 Å² total; per-residue (Å²): 114,68,70,52,51,54,49,37,41,51,53,29,37,51,50,39,32,30,72,57,22,73,83,71,44,46,66,63,58,27,18,60,69,40,70,47,57,58,69,58,53,49,75,78,31,88,40,68,64,58,47,46,50,53,51,50,52,53,51,52,49,52,41,50,49,48,20,55,70,48,42,51,90,88,50,56,70,53,57,28,51,50,34,23,50,52,34,41,51,51,45,49,75,66,34,56,49,56,44,30,48,52,50,45,30,57,66,65,56,41,70,67,50,46,49,49,53,51,49,52,51,49,53,51,40,51,49,45,20,52,53,48,49,56,48,35,74,73,68,51,76,56,75,51,58,46,65,60,40,27,48,49,54,50,54,49,49,48,41,52,67,50,60,43,40,73,82,39,76,76,71,56,68,65,57,54,48,51,54,49,33,61,66,42,94,114,70,72,53,51,55,49,37,42,52,54,29,37,51,50,40,33,30,72,57,21,72,84,72,43,45,66,64,58,28,19,60,71,40,70,48,58,59,69,57,54,50,75,78,31,89,39,69,62,55,46,47,51,53,50,49,52,53,52,52,50,51,43,50,51,48,19,55,69,47,43,51,90,88,53,56,69,51,57,28,51,50,35,22,50,51,35,42,52,52,44,50,76,66,33,55,48,56,44,29,48,53,51,45,30,57,67,66,55,42,70,68,50,47,50,50,53,51,49,53,50,49,52,51,42,51,50,46,19,52,54,47,48,55,47,36,74,73,68,52,76,56,75,50,58,45,66,58,41,26,48,49,53,51,55,49,50,48,40,53,68,49,60,43,39,72,80,39,77,75,71,55,69,67,58,54,48,51,54,50,33,60,66,43,94

Nearest PDB structures (foldseek):
  6o6n-assembly1_A  TM=6.839E-01  e=2.376E-06  Mycobacterium tuberculosis
  7amt-assembly1_A  TM=6.375E-01  e=3.476E-06  Vibrio alginolyticus
  7xxo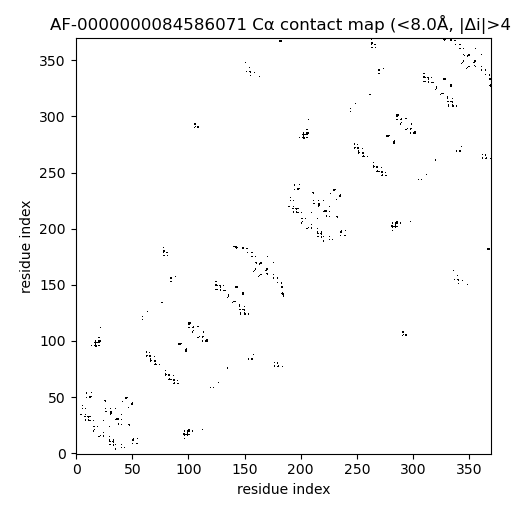-assembly1_A  TM=6.077E-01  e=3.476E-06  Vibrio cholerae
  3him-assembly1_A  TM=6.037E-01  e=9.005E-06  Rhodococcus jostii
  3br6-assembly1_A  TM=7.350E-01  e=1.721E-04  Staphylococcus aureus

Foldseek 3Di:
DLVVLQVLLLVLLLVCCLVPNLVPDDLVNSCVSSVHDSVSNCVVPVGSVRSVVVNVVVLLVVLLVQLVVQADPPDDPLSSLVSSLVSNVVSCVPPRNNVSLVVCCVVPVDPVSVVSVVVSVVSQLVSQLVSLVVVVVVPQDFPDRSSVLSVVLNVVLCCLQPVCVVPDPRDDPVVNSVVSVVRGD/DLVVLQVLLLVLLLVCCLVPNLVPDDLVNSCVSSVHDSVSNCVVPVGSVRSVVVNLVVLLVVLLVQLVVQADPPDDPLSSLVSSLVSNVVSCVPPRNNVSLVVCCVVPVDPVSVVSVVVSVVSQLVSQLVSLVVVVVVPQDFPDRSSVLSVVLNVVVCCLQPVCVVVDPRDDPVVNSVVSVVRGD